Protein AF-A0A6L8T620-F1 (afdb_monomer_lite)

Organism: NCBI:txid418240

Radius of gyration: 22.55 Å; chains: 1; bounding box: 62×26×60 Å

Sequence (228 aa):
MQEAVKKAAAAYINTDAGYKVYQHNCQCFNWGDFFLYVPNSFLKLFGFEKEFSDITQADVNFDEQLASEQDLKFSDEKWAILKKELFMNGTESLTDFIGDKVPDDNDTVDNLLDQIAEQMPDEELYKFYEKYCLEQQLASKWKTQQLIRRINDVAALIPSSEELELDHFDDIEINGEDVSGWFALSCNGSCTHTINEFLKPIITDDEIEKYDIDVRKIFDDLHVVYCG

pLDDT: mean 90.15, std 9.48, range [54.47, 97.88]

Structure (mmCIF, N/CA/C/O backbone):
data_AF-A0A6L8T620-F1
#
_entry.id   AF-A0A6L8T620-F1
#
loop_
_atom_site.group_PDB
_atom_site.id
_atom_site.type_symbol
_atom_site.label_atom_id
_atom_site.label_alt_id
_atom_site.label_comp_id
_atom_site.label_asym_id
_atom_site.label_entity_id
_atom_site.label_seq_id
_atom_site.pdbx_PDB_ins_code
_atom_site.Cartn_x
_atom_site.Cartn_y
_atom_site.Cartn_z
_atom_site.occupancy
_atom_site.B_iso_or_equiv
_atom_site.auth_seq_id
_atom_site.auth_comp_id
_atom_site.auth_asym_id
_atom_site.auth_atom_id
_atom_site.pdbx_PDB_model_num
ATOM 1 N N . MET A 1 1 ? -26.423 -4.382 -13.583 1.00 70.06 1 MET A N 1
ATOM 2 C CA . MET A 1 1 ? -25.365 -3.348 -13.612 1.00 70.06 1 MET A CA 1
ATOM 3 C C . MET A 1 1 ? -25.254 -2.622 -12.275 1.00 70.06 1 MET A C 1
ATOM 5 O O . MET A 1 1 ? -24.217 -2.750 -11.647 1.00 70.06 1 MET A O 1
ATOM 9 N N . GLN A 1 2 ? -26.313 -1.968 -11.776 1.00 80.06 2 GLN A N 1
ATOM 10 C CA . GLN A 1 2 ? -26.284 -1.233 -10.495 1.00 80.06 2 GLN A CA 1
ATOM 11 C C . GLN A 1 2 ? -25.823 -2.074 -9.288 1.00 80.06 2 GLN A C 1
ATOM 13 O O . GLN A 1 2 ? -25.023 -1.610 -8.486 1.00 80.06 2 GLN A O 1
ATOM 18 N N . GLU A 1 3 ? -26.250 -3.335 -9.181 1.00 86.12 3 GLU A N 1
ATOM 19 C CA . GLU A 1 3 ? -25.798 -4.223 -8.098 1.00 86.12 3 GLU A CA 1
ATOM 20 C C . GLU A 1 3 ? -24.296 -4.557 -8.184 1.00 86.12 3 GLU A C 1
ATOM 22 O O . GLU A 1 3 ? -23.615 -4.617 -7.164 1.00 86.12 3 GLU A O 1
ATOM 27 N N . ALA A 1 4 ? -23.758 -4.729 -9.397 1.00 90.25 4 ALA A N 1
ATOM 28 C CA . ALA A 1 4 ? -22.328 -4.962 -9.605 1.00 90.25 4 ALA A CA 1
ATOM 29 C C . ALA A 1 4 ? -21.504 -3.716 -9.249 1.00 90.25 4 ALA A C 1
ATOM 31 O O . ALA A 1 4 ? -20.447 -3.843 -8.641 1.00 90.25 4 ALA A O 1
ATOM 32 N N . VAL A 1 5 ? -22.022 -2.521 -9.554 1.00 91.75 5 VAL A N 1
ATOM 33 C CA . VAL A 1 5 ? -21.416 -1.246 -9.145 1.00 91.75 5 VAL A CA 1
ATOM 34 C C . VAL A 1 5 ? -21.387 -1.112 -7.626 1.00 91.75 5 VAL A C 1
ATOM 36 O O . VAL A 1 5 ? -20.332 -0.811 -7.084 1.00 91.75 5 VAL A O 1
ATOM 39 N N . LYS A 1 6 ? -22.493 -1.398 -6.926 1.00 93.31 6 LYS A N 1
ATOM 40 C CA . LYS A 1 6 ? -22.522 -1.360 -5.453 1.00 93.31 6 LYS A CA 1
ATOM 41 C C . LYS A 1 6 ? -21.539 -2.351 -4.832 1.00 93.31 6 LYS A C 1
ATOM 43 O O . LYS A 1 6 ? -20.792 -1.980 -3.938 1.00 93.31 6 LYS A O 1
ATOM 48 N N . LYS A 1 7 ? -21.457 -3.579 -5.357 1.00 95.50 7 LYS A N 1
ATOM 49 C CA . LYS A 1 7 ? -20.455 -4.568 -4.916 1.00 95.50 7 LYS A CA 1
ATOM 50 C C . LYS A 1 7 ? -19.023 -4.088 -5.157 1.00 95.50 7 LYS A C 1
ATOM 52 O O . LYS A 1 7 ? -18.179 -4.243 -4.281 1.00 95.50 7 LYS A O 1
ATOM 57 N N . ALA A 1 8 ? -18.756 -3.489 -6.316 1.00 96.31 8 ALA A N 1
ATOM 58 C CA . ALA A 1 8 ? -17.449 -2.923 -6.625 1.00 96.31 8 ALA A CA 1
ATOM 59 C C . ALA A 1 8 ? -17.115 -1.725 -5.722 1.00 96.31 8 ALA A C 1
ATOM 61 O O . ALA A 1 8 ? -15.990 -1.630 -5.252 1.00 96.31 8 ALA A O 1
ATOM 62 N N . ALA A 1 9 ? -18.077 -0.843 -5.438 1.00 96.62 9 ALA A N 1
ATOM 63 C CA . ALA A 1 9 ? -17.904 0.288 -4.530 1.00 96.62 9 ALA A CA 1
ATOM 64 C C . ALA A 1 9 ? -17.609 -0.183 -3.097 1.00 96.62 9 ALA A C 1
ATOM 66 O O . ALA A 1 9 ? -16.604 0.227 -2.523 1.00 96.62 9 ALA A O 1
ATOM 67 N N . ALA A 1 10 ? -18.419 -1.109 -2.573 1.00 97.19 10 ALA A N 1
ATOM 68 C CA . ALA A 1 10 ? -18.215 -1.743 -1.272 1.00 97.19 10 ALA A CA 1
ATOM 69 C C . ALA A 1 10 ? -16.824 -2.388 -1.164 1.00 97.19 10 ALA A C 1
ATOM 71 O O . ALA A 1 10 ? -16.100 -2.172 -0.201 1.00 97.19 10 ALA A O 1
ATOM 72 N N . ALA A 1 11 ? -16.383 -3.123 -2.185 1.00 97.38 11 ALA A N 1
ATOM 73 C CA . ALA A 1 11 ? -15.038 -3.691 -2.189 1.00 97.38 11 ALA A CA 1
ATOM 74 C C . ALA A 1 11 ? -13.937 -2.624 -2.320 1.00 97.38 11 ALA A C 1
ATOM 76 O O . ALA A 1 11 ? -12.870 -2.756 -1.725 1.00 97.38 11 ALA A O 1
ATOM 77 N N . TYR A 1 12 ? -14.172 -1.567 -3.098 1.00 97.69 12 TYR A N 1
ATOM 78 C CA . TYR A 1 12 ? -13.173 -0.534 -3.350 1.00 97.69 12 TYR A CA 1
ATOM 79 C C . TYR A 1 12 ? -12.836 0.257 -2.089 1.00 97.69 12 TYR A C 1
ATOM 81 O O . TYR A 1 12 ? -11.651 0.483 -1.838 1.00 97.69 12 TYR A O 1
ATOM 89 N N . ILE A 1 13 ? -13.833 0.617 -1.269 1.00 97.56 13 ILE A N 1
ATOM 90 C CA . ILE A 1 13 ? -13.598 1.355 -0.016 1.00 97.56 13 ILE A CA 1
ATOM 91 C C . ILE A 1 13 ? -12.756 0.570 1.002 1.00 97.56 13 ILE A C 1
ATOM 93 O O . ILE A 1 13 ? -12.217 1.168 1.922 1.00 97.56 13 ILE A O 1
ATOM 97 N N . ASN A 1 14 ? -12.585 -0.742 0.811 1.00 97.31 14 ASN A N 1
ATOM 98 C CA . ASN A 1 14 ? -11.713 -1.580 1.634 1.00 97.31 14 ASN A CA 1
ATOM 99 C C . ASN A 1 14 ? -10.243 -1.589 1.168 1.00 97.31 14 ASN A C 1
ATOM 101 O O . ASN A 1 14 ? -9.363 -2.069 1.884 1.00 97.31 14 ASN A O 1
ATOM 105 N N . THR A 1 15 ? -9.952 -1.045 -0.018 1.00 96.31 15 THR A N 1
ATOM 106 C CA . THR A 1 15 ? -8.577 -0.815 -0.495 1.00 96.31 15 THR A CA 1
ATOM 107 C C . THR A 1 15 ? -7.993 0.452 0.128 1.00 96.31 15 THR A C 1
ATOM 109 O O . THR A 1 15 ? -8.740 1.359 0.471 1.00 96.31 15 THR A O 1
ATOM 112 N N . ASP A 1 16 ? -6.665 0.590 0.194 1.00 96.62 16 ASP A N 1
ATOM 113 C CA . ASP A 1 16 ? -6.033 1.802 0.757 1.00 96.62 16 ASP A CA 1
ATOM 114 C C . ASP A 1 16 ? -6.447 3.078 0.020 1.00 96.62 16 ASP A C 1
ATOM 116 O O . ASP A 1 16 ? -6.769 4.101 0.621 1.00 96.62 16 ASP A O 1
ATOM 120 N N . ALA A 1 17 ? -6.474 3.008 -1.313 1.00 95.00 17 ALA A N 1
ATOM 121 C CA . ALA A 1 17 ? -6.862 4.135 -2.149 1.00 95.00 17 ALA A CA 1
ATOM 122 C C . ALA A 1 17 ? -8.344 4.483 -1.967 1.00 95.00 17 ALA A C 1
ATOM 124 O O . ALA A 1 17 ? -8.688 5.659 -1.864 1.00 95.00 17 ALA A O 1
ATOM 125 N N . GLY A 1 18 ? -9.217 3.474 -1.917 1.00 96.12 18 GLY A N 1
ATOM 126 C CA . GLY A 1 18 ? -10.646 3.696 -1.737 1.00 96.12 18 GLY A CA 1
ATOM 127 C C . GLY A 1 18 ? -11.005 4.170 -0.338 1.00 96.12 18 GLY A C 1
ATOM 128 O O . GLY A 1 18 ? -11.789 5.106 -0.222 1.00 96.12 18 GLY A O 1
ATOM 129 N N . TYR A 1 19 ? -10.381 3.616 0.700 1.00 97.00 19 TYR A N 1
ATOM 130 C CA . TYR A 1 19 ? -10.566 4.070 2.073 1.00 97.00 19 TYR A CA 1
ATOM 131 C C . TYR A 1 19 ? -10.120 5.529 2.242 1.00 97.00 19 TYR A C 1
ATOM 133 O O . TYR A 1 19 ? -10.856 6.336 2.805 1.00 97.00 19 TYR A O 1
ATOM 141 N N . LYS A 1 20 ? -8.973 5.919 1.661 1.00 95.25 20 LYS A N 1
ATOM 142 C CA . LYS A 1 20 ? -8.520 7.321 1.664 1.00 95.25 20 LYS A CA 1
ATOM 143 C C . LYS A 1 20 ? -9.526 8.268 1.007 1.00 95.25 20 LYS A C 1
ATOM 145 O O . LYS A 1 20 ? -9.759 9.361 1.517 1.00 95.25 20 LYS A O 1
ATOM 150 N N . VAL A 1 21 ? -10.112 7.868 -0.122 1.00 94.88 21 VAL A N 1
ATOM 151 C CA . VAL A 1 21 ? -11.164 8.651 -0.794 1.00 94.88 21 VAL A CA 1
ATOM 152 C C . VAL A 1 21 ? -12.408 8.744 0.087 1.00 94.88 21 VAL A C 1
ATOM 154 O O . VAL A 1 21 ? -12.925 9.837 0.2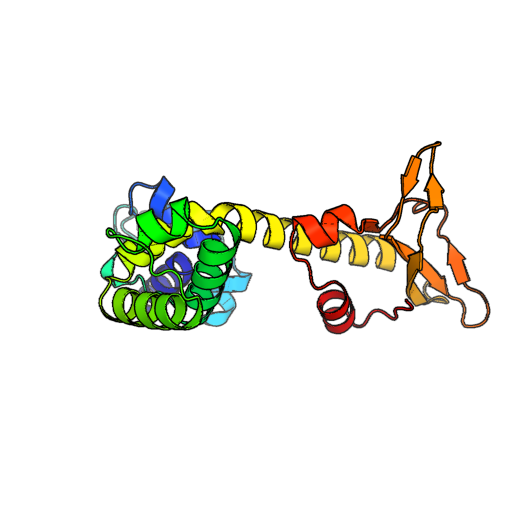94 1.00 94.88 21 VAL A O 1
ATOM 157 N N . TYR A 1 22 ? -12.853 7.617 0.643 1.00 95.62 22 TYR A N 1
ATOM 158 C CA . TYR A 1 22 ? -14.020 7.543 1.517 1.00 95.62 22 TYR A CA 1
ATOM 159 C C . TYR A 1 22 ? -13.884 8.462 2.739 1.00 95.62 22 TYR A C 1
ATOM 161 O O . TYR A 1 22 ? -14.786 9.250 3.015 1.00 95.62 22 TYR A O 1
ATOM 169 N N . GLN A 1 23 ? -12.735 8.435 3.421 1.00 93.25 23 GLN A N 1
ATOM 170 C CA . GLN A 1 23 ? -12.460 9.319 4.558 1.00 93.25 23 GLN A CA 1
ATOM 171 C C . GLN A 1 23 ? -12.401 10.792 4.152 1.00 93.25 23 GLN A C 1
ATOM 173 O O . GLN A 1 23 ? -13.024 11.639 4.794 1.00 93.25 23 GLN A O 1
ATOM 178 N N . HIS A 1 24 ? -11.716 11.110 3.048 1.00 91.75 24 HIS A N 1
ATOM 179 C CA . HIS A 1 24 ? -11.632 12.483 2.548 1.00 91.75 24 HIS A CA 1
ATOM 180 C C . HIS A 1 24 ? -13.009 13.077 2.217 1.00 91.75 24 HIS A C 1
ATOM 182 O O . HIS A 1 24 ? -13.247 14.262 2.444 1.00 91.75 24 HIS A O 1
ATOM 188 N N . ASN A 1 25 ? -13.926 12.238 1.738 1.00 91.19 25 ASN A N 1
ATOM 189 C CA . ASN A 1 25 ? -15.285 12.614 1.370 1.00 91.19 25 ASN A CA 1
ATOM 190 C C . ASN A 1 25 ? -16.282 12.510 2.534 1.00 91.19 25 ASN A C 1
ATOM 192 O O . ASN A 1 25 ? -17.474 12.311 2.305 1.00 91.19 25 ASN A O 1
ATOM 196 N N . CYS A 1 26 ? -15.825 12.647 3.783 1.00 91.12 26 CYS A N 1
ATOM 197 C CA . CYS A 1 26 ? -16.678 12.580 4.973 1.00 91.12 26 CYS A CA 1
ATOM 198 C C . CYS A 1 26 ? -17.494 11.279 5.046 1.00 91.12 26 CYS A C 1
ATOM 200 O O . CYS A 1 26 ? -18.691 11.316 5.336 1.00 91.12 26 CYS A O 1
ATOM 202 N N . GLN A 1 27 ? -16.856 10.141 4.753 1.00 92.44 27 GLN A N 1
ATOM 203 C CA . GLN A 1 27 ? -17.479 8.814 4.796 1.00 92.44 27 GLN A CA 1
ATOM 204 C C . GLN A 1 27 ? -18.677 8.690 3.838 1.00 92.44 27 GLN A C 1
ATOM 206 O O . GLN A 1 27 ? -19.662 8.004 4.108 1.00 92.44 27 GLN A O 1
ATOM 211 N N . CYS A 1 28 ? -18.588 9.373 2.697 1.00 93.50 28 CYS A N 1
ATOM 212 C CA . CYS A 1 28 ? -19.533 9.272 1.595 1.00 93.50 28 CYS A CA 1
ATOM 213 C C . CYS A 1 28 ? -18.813 8.717 0.359 1.00 93.50 28 CYS A C 1
ATOM 215 O O . CYS A 1 28 ? -17.650 9.030 0.099 1.00 93.50 28 CYS A O 1
ATOM 217 N N . PHE A 1 29 ? -19.508 7.878 -0.405 1.00 96.06 29 PHE A N 1
ATOM 218 C CA . PHE A 1 29 ? -19.007 7.316 -1.653 1.00 96.06 29 PHE A CA 1
ATOM 219 C C . PHE A 1 29 ? -20.150 7.178 -2.651 1.00 96.06 29 PHE A C 1
ATOM 221 O O . PHE A 1 29 ? -20.917 6.212 -2.616 1.00 96.06 29 PHE A O 1
ATOM 228 N N . ASN A 1 30 ? -20.288 8.163 -3.532 1.00 93.94 30 ASN A N 1
ATOM 229 C CA . ASN A 1 30 ? -21.394 8.233 -4.482 1.00 93.94 30 ASN A CA 1
ATOM 230 C C . ASN A 1 30 ? -20.965 7.858 -5.912 1.00 93.94 30 ASN A C 1
ATOM 232 O O . ASN A 1 30 ? -19.835 7.437 -6.171 1.00 93.94 30 ASN A O 1
ATOM 236 N N . TRP A 1 31 ? -21.882 8.001 -6.871 1.00 91.75 31 TRP A N 1
ATOM 237 C CA . TRP A 1 31 ? -21.591 7.736 -8.283 1.00 91.75 31 TRP A CA 1
ATOM 238 C C . TRP A 1 31 ? -20.461 8.606 -8.844 1.00 91.75 31 TRP A C 1
ATOM 240 O O . TRP A 1 31 ? -19.647 8.109 -9.619 1.00 91.75 31 TRP A O 1
ATOM 250 N N . GLY A 1 32 ? -20.379 9.878 -8.446 1.00 89.94 32 GLY A N 1
ATOM 251 C CA . GLY A 1 32 ? -19.293 10.773 -8.851 1.00 89.94 32 GLY A CA 1
ATOM 252 C C . GLY A 1 32 ? -17.929 10.247 -8.407 1.00 89.94 32 GLY A C 1
ATOM 253 O O . GLY A 1 32 ? -17.014 10.142 -9.226 1.00 89.94 32 GLY A O 1
ATOM 254 N N . ASP A 1 33 ? -17.825 9.822 -7.149 1.00 92.56 33 ASP A N 1
ATOM 255 C CA . ASP A 1 33 ? -16.603 9.228 -6.597 1.00 92.56 33 ASP A CA 1
ATOM 256 C C . ASP A 1 33 ? -16.241 7.922 -7.303 1.00 92.56 33 ASP A C 1
ATOM 258 O O . ASP A 1 33 ? -15.085 7.695 -7.668 1.00 92.56 33 ASP A O 1
ATOM 262 N N . PHE A 1 34 ? -17.240 7.082 -7.577 1.00 93.25 34 PHE A N 1
ATOM 263 C CA . PHE A 1 34 ? -17.048 5.835 -8.307 1.00 93.25 34 PHE A CA 1
ATOM 264 C C . PHE A 1 34 ? -16.441 6.073 -9.703 1.00 93.25 34 PHE A C 1
ATOM 266 O O . PHE A 1 34 ? -15.449 5.437 -10.083 1.00 93.25 34 PHE A O 1
ATOM 273 N N . PHE A 1 35 ? -16.986 7.027 -10.468 1.00 89.25 35 PHE A N 1
ATOM 274 C CA . PHE A 1 35 ? -16.458 7.369 -11.793 1.00 89.25 35 PHE A CA 1
ATOM 275 C C . PHE A 1 35 ? -15.110 8.065 -11.748 1.00 89.25 35 PHE A C 1
ATOM 277 O O . PHE A 1 35 ? -14.323 7.886 -12.679 1.00 89.25 35 PHE A O 1
ATOM 284 N N . LEU A 1 36 ? -14.815 8.828 -10.704 1.00 90.44 36 LEU A N 1
ATOM 285 C CA . LEU A 1 36 ? -13.549 9.535 -10.618 1.00 90.44 36 LEU A CA 1
ATOM 286 C C . LEU A 1 36 ? -12.412 8.612 -10.168 1.00 90.44 36 LEU A C 1
ATOM 288 O O . LEU A 1 36 ? -11.347 8.607 -10.784 1.00 90.44 36 LEU A O 1
ATOM 292 N N . TYR A 1 37 ? -12.646 7.795 -9.140 1.00 93.31 37 TYR A N 1
ATOM 293 C CA . TYR A 1 37 ? -11.568 7.126 -8.412 1.00 93.31 37 TYR A CA 1
ATOM 294 C C . TYR A 1 37 ? -11.418 5.636 -8.708 1.00 93.31 37 TYR A C 1
ATOM 296 O O . TYR A 1 37 ? -10.297 5.141 -8.661 1.00 93.31 37 TYR A O 1
ATOM 304 N N . VAL A 1 38 ? -12.487 4.905 -9.046 1.00 94.31 38 VAL A N 1
ATOM 305 C CA . VAL A 1 38 ? -12.393 3.441 -9.216 1.00 94.31 38 VAL A CA 1
ATOM 306 C C . VAL A 1 38 ? -11.829 3.101 -10.598 1.00 94.31 38 VAL A C 1
ATOM 308 O O . VAL A 1 38 ? -12.495 3.371 -11.599 1.00 94.31 38 VAL A O 1
ATOM 311 N N . PRO A 1 39 ? -10.625 2.518 -10.726 1.00 93.69 39 PRO A N 1
ATOM 312 C CA . PRO A 1 39 ? -10.018 2.278 -12.032 1.00 93.69 39 PRO A CA 1
ATOM 313 C C . PRO A 1 39 ? -10.625 1.054 -12.737 1.00 93.69 39 PRO A C 1
ATOM 315 O O . PRO A 1 39 ? -11.018 0.084 -12.092 1.00 93.69 39 PRO A O 1
ATOM 318 N N . ASN A 1 40 ? -10.613 1.037 -14.077 1.00 93.25 40 ASN A N 1
ATOM 319 C CA . ASN A 1 40 ? -11.093 -0.119 -14.856 1.00 93.25 40 ASN A CA 1
ATOM 320 C C . ASN A 1 40 ? -10.335 -1.415 -14.545 1.00 93.25 40 ASN A C 1
ATOM 322 O O . ASN A 1 40 ? -10.927 -2.489 -14.568 1.00 93.25 40 ASN A O 1
ATOM 326 N N . SER A 1 41 ? -9.049 -1.329 -14.194 1.00 92.75 41 SER A N 1
ATOM 327 C CA . SER A 1 41 ? -8.274 -2.490 -13.739 1.00 92.75 41 SER A CA 1
ATOM 328 C C . SER A 1 41 ? -8.887 -3.172 -12.513 1.00 92.75 41 SER A C 1
ATOM 330 O O . SER A 1 41 ? -8.825 -4.393 -12.416 1.00 92.75 41 SER A O 1
ATOM 332 N N . PHE A 1 42 ? -9.520 -2.410 -11.617 1.00 94.94 42 PHE A N 1
ATOM 333 C CA . PHE A 1 42 ? -10.248 -2.941 -10.467 1.00 94.94 42 PHE A CA 1
ATOM 334 C C . PHE A 1 42 ? -11.627 -3.482 -10.871 1.00 94.94 42 PHE A C 1
ATOM 336 O O . PHE A 1 42 ? -12.017 -4.566 -10.447 1.00 94.94 42 PHE A O 1
ATOM 343 N N . LEU A 1 43 ? -12.350 -2.770 -11.743 1.00 94.06 43 LEU A N 1
ATOM 344 C CA . LEU A 1 43 ? -13.695 -3.165 -12.190 1.00 94.06 43 LEU A CA 1
ATOM 345 C C . LEU A 1 43 ? -13.718 -4.485 -12.970 1.00 94.06 43 LEU A C 1
ATOM 347 O O . LEU A 1 43 ? -14.691 -5.235 -12.872 1.00 94.06 43 LEU A O 1
ATOM 351 N N . LYS A 1 44 ? -12.619 -4.833 -13.652 1.00 93.56 44 LYS A N 1
ATOM 352 C CA . LYS A 1 44 ? -12.445 -6.139 -14.307 1.00 93.56 44 LYS A CA 1
ATOM 353 C C . LYS A 1 44 ? -12.689 -7.322 -13.366 1.00 93.56 44 LYS A C 1
ATOM 355 O O . LYS A 1 44 ? -13.232 -8.330 -13.810 1.00 93.56 44 LYS A O 1
ATOM 360 N N . LEU A 1 45 ? -12.370 -7.190 -12.073 1.00 93.50 45 LEU A N 1
ATOM 361 C CA . LEU A 1 45 ? -12.639 -8.220 -11.055 1.00 93.50 45 LEU A CA 1
ATOM 362 C C . LEU A 1 45 ? -14.140 -8.488 -10.868 1.00 93.50 45 LEU A C 1
ATOM 364 O O . LEU A 1 45 ? -14.538 -9.575 -10.458 1.00 93.50 45 LEU A O 1
ATOM 368 N N . PHE A 1 46 ? -14.974 -7.507 -11.204 1.00 93.12 46 PHE A N 1
ATOM 369 C CA . PHE A 1 46 ? -16.431 -7.567 -11.127 1.00 93.12 46 PHE A CA 1
ATOM 370 C C . PHE A 1 46 ? -17.077 -7.834 -12.495 1.00 93.12 46 PHE A C 1
ATOM 372 O O . PHE A 1 46 ? -18.304 -7.828 -12.607 1.00 93.12 46 PHE A O 1
ATOM 379 N N . GLY A 1 47 ? -16.269 -8.091 -13.530 1.00 91.44 47 GLY A N 1
ATOM 380 C CA . GLY A 1 47 ? -16.730 -8.475 -14.863 1.00 91.44 47 GLY A CA 1
ATOM 381 C C . GLY A 1 47 ? -17.257 -7.324 -15.719 1.00 91.44 47 GLY A C 1
ATOM 382 O O . GLY A 1 47 ? -18.020 -7.578 -16.650 1.00 91.44 47 GLY A O 1
ATOM 383 N N . PHE A 1 48 ? -16.890 -6.074 -15.417 1.00 90.75 48 PHE A N 1
ATOM 384 C CA . PHE A 1 48 ? -17.275 -4.919 -16.230 1.00 90.75 48 PHE A CA 1
ATOM 385 C C . PHE A 1 48 ? -16.188 -3.842 -16.272 1.00 90.75 48 PHE A C 1
ATOM 387 O O . PHE A 1 48 ? -15.236 -3.852 -15.498 1.00 90.75 48 PHE A O 1
ATOM 394 N N . GLU A 1 49 ? -16.355 -2.894 -17.185 1.00 90.94 49 GLU A N 1
ATOM 395 C CA . GLU A 1 49 ? -15.546 -1.685 -17.300 1.00 90.94 49 GLU A CA 1
ATOM 396 C C . GLU A 1 49 ? -16.490 -0.485 -17.418 1.00 90.94 49 GLU A C 1
ATOM 398 O O . GLU A 1 49 ? -17.641 -0.633 -17.832 1.00 90.94 49 GLU A O 1
ATOM 403 N N . LYS A 1 50 ? -16.024 0.698 -17.019 1.00 85.62 50 LYS A N 1
ATOM 404 C CA . LYS A 1 50 ? -16.735 1.958 -17.242 1.00 85.62 50 LYS A CA 1
ATOM 405 C C . LYS A 1 50 ? -16.200 2.632 -18.507 1.00 85.62 50 LYS A C 1
ATOM 407 O O . LYS A 1 50 ? -14.982 2.743 -18.681 1.00 85.62 50 LYS A O 1
ATOM 412 N N . GLU A 1 51 ? -17.108 3.133 -19.338 1.00 79.31 51 GLU A N 1
ATOM 413 C CA . GLU A 1 51 ? -16.809 4.092 -20.402 1.00 79.31 51 GLU A CA 1
ATOM 414 C C . GLU A 1 51 ? -17.260 5.490 -19.961 1.00 79.31 51 GLU A C 1
ATOM 416 O O . GLU A 1 51 ? -18.307 5.658 -19.336 1.00 79.31 51 GLU A O 1
ATOM 421 N N . PHE A 1 52 ? -16.460 6.516 -20.263 1.00 61.38 52 PHE A N 1
ATOM 422 C CA . PHE A 1 52 ? -16.740 7.896 -19.839 1.00 61.38 52 PHE A CA 1
ATOM 423 C C . PHE A 1 52 ? -18.013 8.492 -20.474 1.00 61.38 52 PHE A C 1
ATOM 425 O O . PHE A 1 52 ? -18.484 9.530 -20.016 1.00 61.38 52 PHE A O 1
ATOM 432 N N . SER A 1 53 ? -18.563 7.868 -21.520 1.00 61.16 53 SER A N 1
ATOM 433 C CA . SER A 1 53 ? -19.719 8.350 -22.286 1.00 61.16 53 SER A CA 1
ATOM 434 C C . SER A 1 53 ? -21.078 7.817 -21.830 1.00 61.16 53 SER A C 1
ATOM 436 O O . SER A 1 53 ? -22.095 8.341 -22.281 1.00 61.16 53 SER A O 1
ATOM 438 N N . ASP A 1 54 ? -21.122 6.800 -20.967 1.00 60.12 54 ASP A N 1
ATOM 439 C CA . ASP A 1 54 ? -22.291 5.907 -20.926 1.00 60.12 54 ASP A CA 1
ATOM 440 C C . ASP A 1 54 ? -23.309 6.208 -19.822 1.00 60.12 54 ASP A C 1
ATOM 442 O O . ASP A 1 54 ? -24.379 5.602 -19.805 1.00 60.12 54 ASP A O 1
ATOM 446 N N . ILE A 1 55 ? -23.007 7.117 -18.886 1.00 64.00 55 ILE A N 1
ATOM 447 C CA . ILE A 1 55 ? -23.866 7.353 -17.715 1.00 64.00 55 ILE A CA 1
ATOM 448 C C . ILE A 1 55 ? -24.185 8.838 -17.577 1.00 64.00 55 ILE A C 1
ATOM 450 O O . ILE A 1 55 ? -23.323 9.668 -17.289 1.00 64.00 55 ILE A O 1
ATOM 454 N N . THR A 1 56 ? -25.457 9.172 -17.794 1.00 61.97 56 THR A 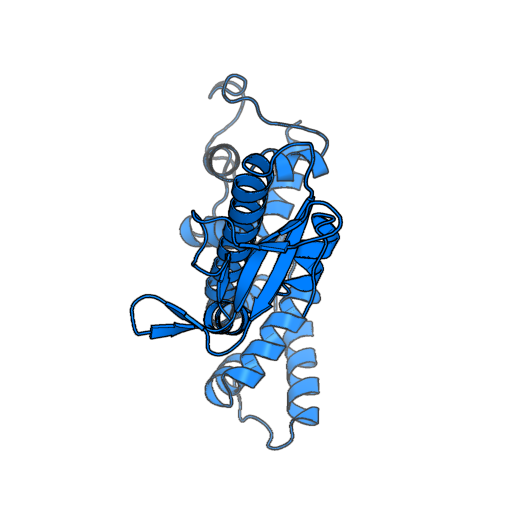N 1
ATOM 455 C CA . THR A 1 56 ? -25.987 10.530 -17.671 1.00 61.97 56 THR A CA 1
ATOM 456 C C . THR A 1 56 ? -26.738 10.708 -16.347 1.00 61.97 56 THR A C 1
ATOM 458 O O . THR A 1 56 ? -27.136 9.741 -15.700 1.00 61.97 56 THR A O 1
ATOM 461 N N . GLN A 1 57 ? -27.003 11.958 -15.943 1.00 60.22 57 GLN A N 1
ATOM 462 C CA . GLN A 1 57 ? -27.870 12.259 -14.786 1.00 60.22 57 GLN A CA 1
ATOM 463 C C . GLN A 1 57 ? -29.297 11.696 -14.920 1.00 60.22 57 GLN A C 1
ATOM 465 O O . GLN A 1 57 ? -30.022 11.647 -13.931 1.00 60.22 57 GLN A O 1
ATOM 470 N N . ALA A 1 58 ? -29.718 11.285 -16.121 1.00 61.50 58 ALA A N 1
ATOM 471 C CA . ALA A 1 58 ? -31.007 10.635 -16.325 1.00 61.50 58 ALA A CA 1
ATOM 472 C C . ALA A 1 58 ? -31.005 9.156 -15.892 1.00 61.50 58 ALA A C 1
ATOM 474 O O . ALA A 1 58 ? -32.076 8.599 -15.656 1.00 61.50 58 ALA A O 1
ATOM 475 N N . ASP A 1 59 ? -29.826 8.535 -15.775 1.00 74.44 59 ASP A N 1
ATOM 476 C CA . ASP A 1 59 ? -29.673 7.092 -15.562 1.00 74.44 59 ASP A CA 1
ATOM 477 C C . ASP A 1 59 ? -29.466 6.726 -14.086 1.00 74.44 59 ASP A C 1
ATOM 479 O O . ASP A 1 59 ? -29.812 5.619 -13.666 1.00 74.44 59 ASP A O 1
ATOM 483 N N . VAL A 1 60 ? -28.907 7.644 -13.289 1.00 81.12 60 VAL A N 1
ATOM 484 C CA . VAL A 1 60 ? -28.558 7.413 -11.880 1.00 81.12 60 VAL A CA 1
ATOM 485 C C . VAL A 1 60 ? -28.765 8.661 -11.022 1.00 81.12 60 VAL A C 1
ATOM 487 O O . VAL A 1 60 ? -28.611 9.792 -11.484 1.00 81.12 60 VAL A O 1
ATOM 490 N N . ASN A 1 61 ? -29.071 8.455 -9.739 1.00 86.38 61 ASN A N 1
ATOM 491 C CA . ASN A 1 61 ? -29.051 9.529 -8.751 1.00 86.38 61 ASN A CA 1
ATOM 492 C C . ASN A 1 61 ? -27.617 9.726 -8.242 1.00 86.38 61 ASN A C 1
ATOM 494 O O . ASN A 1 61 ? -27.133 8.910 -7.466 1.00 86.38 61 ASN A O 1
ATOM 498 N N . PHE A 1 62 ? -26.954 10.814 -8.636 1.00 86.38 62 PHE A N 1
ATOM 499 C CA . PHE A 1 62 ? -25.573 11.094 -8.225 1.00 86.38 62 PHE A CA 1
ATOM 500 C C . PHE A 1 62 ? -25.397 11.324 -6.717 1.00 86.38 62 PHE A C 1
ATOM 502 O O . PHE A 1 62 ? -24.283 11.168 -6.228 1.00 86.38 62 PHE A O 1
ATOM 509 N N . ASP A 1 63 ? -26.475 11.613 -5.983 1.00 88.75 63 ASP A N 1
ATOM 510 C CA . ASP A 1 63 ? -26.447 11.741 -4.521 1.00 88.75 63 ASP A CA 1
ATOM 511 C C . ASP A 1 63 ? -26.598 10.385 -3.800 1.00 88.75 63 ASP A C 1
ATOM 513 O O . ASP A 1 63 ? -26.422 10.296 -2.581 1.00 88.75 63 ASP A O 1
ATOM 517 N N . GLU A 1 64 ? -26.930 9.310 -4.531 1.00 92.44 64 GLU A N 1
ATOM 518 C CA . GLU A 1 64 ? -27.015 7.955 -3.980 1.00 92.44 64 GLU A CA 1
ATOM 519 C C . GLU A 1 64 ? -25.642 7.493 -3.477 1.00 92.44 64 GLU A C 1
ATOM 521 O O . GLU A 1 64 ? -24.673 7.440 -4.237 1.00 92.44 64 GLU A O 1
ATOM 526 N N . GLN A 1 65 ? -25.586 7.094 -2.205 1.00 94.94 65 GLN A N 1
ATOM 527 C CA . GLN A 1 65 ? -24.417 6.436 -1.631 1.00 94.94 65 GLN A CA 1
ATOM 528 C C . GLN A 1 65 ? -24.349 4.986 -2.115 1.00 94.94 65 GLN A C 1
ATOM 530 O O . GLN A 1 65 ? -25.310 4.220 -1.997 1.00 94.94 65 GLN A O 1
ATOM 535 N N . LEU A 1 66 ? -23.208 4.625 -2.691 1.00 95.12 66 LEU A N 1
ATOM 536 C CA . LEU A 1 66 ? -22.936 3.309 -3.262 1.00 95.12 66 LEU A CA 1
ATOM 537 C C . LEU A 1 66 ? -22.278 2.352 -2.274 1.00 95.12 66 LEU A C 1
ATOM 539 O O . LEU A 1 66 ? -22.373 1.142 -2.470 1.00 95.12 66 LEU A O 1
ATOM 543 N N . ALA A 1 67 ? -21.625 2.895 -1.251 1.00 95.56 67 ALA A N 1
ATOM 544 C CA . ALA A 1 67 ? -21.020 2.164 -0.152 1.00 95.56 67 ALA A CA 1
ATOM 545 C C . ALA A 1 67 ? -21.193 2.960 1.147 1.00 95.56 67 ALA A C 1
ATOM 547 O O . ALA A 1 67 ? -21.426 4.172 1.124 1.00 95.56 67 ALA A O 1
ATOM 548 N N . SER A 1 68 ? -21.097 2.262 2.268 1.00 93.88 68 SER A N 1
ATOM 549 C CA . SER A 1 68 ? -21.253 2.807 3.610 1.00 93.88 68 SER A CA 1
ATOM 550 C C . SER A 1 68 ? -20.286 2.138 4.581 1.00 93.88 68 SER A C 1
ATOM 552 O O . SER A 1 68 ? -19.599 1.179 4.245 1.00 93.88 68 SER A O 1
ATOM 554 N N . GLU A 1 69 ? -20.287 2.601 5.823 1.00 93.88 69 GLU A N 1
ATOM 555 C CA . GLU A 1 69 ? -19.482 2.036 6.905 1.00 93.88 69 GLU A CA 1
ATOM 556 C C . GLU A 1 69 ? -19.744 0.534 7.127 1.00 93.88 69 GLU A C 1
ATOM 558 O O . GLU A 1 69 ? -18.823 -0.220 7.415 1.00 93.88 69 GLU A O 1
ATOM 563 N N . GLN A 1 70 ? -20.974 0.061 6.889 1.00 94.19 70 GLN A N 1
ATOM 564 C CA . GLN A 1 70 ? -21.333 -1.361 7.025 1.00 94.19 70 GLN A CA 1
ATOM 565 C C . GLN A 1 70 ? -20.597 -2.263 6.023 1.00 94.19 70 GLN A C 1
ATOM 567 O O . GLN A 1 70 ? -20.465 -3.474 6.244 1.00 94.19 70 GLN A O 1
ATOM 572 N N . ASP A 1 71 ? -20.135 -1.670 4.922 1.00 96.38 71 ASP A N 1
ATOM 573 C CA . ASP A 1 71 ? -19.388 -2.343 3.868 1.00 96.38 71 ASP A CA 1
ATOM 574 C C . ASP A 1 71 ? -17.884 -2.413 4.176 1.00 96.38 71 ASP A C 1
ATOM 576 O O . ASP A 1 71 ? -17.168 -3.150 3.494 1.00 96.38 71 ASP A O 1
ATOM 580 N N . LEU A 1 72 ? -17.394 -1.699 5.201 1.00 96.56 72 LEU A N 1
ATOM 581 C CA . LEU A 1 72 ? -16.026 -1.863 5.690 1.00 96.56 72 LEU A CA 1
ATOM 582 C C . LEU A 1 72 ? -15.854 -3.261 6.286 1.00 96.56 72 LEU A C 1
ATOM 584 O O . LEU A 1 72 ? -16.721 -3.767 6.999 1.00 96.56 72 LEU A O 1
ATOM 588 N N . LYS A 1 73 ? -14.742 -3.899 5.938 1.00 96.44 73 LYS A N 1
ATOM 589 C CA . LYS A 1 73 ? -14.329 -5.245 6.324 1.00 96.44 73 LYS A CA 1
ATOM 590 C C . LYS A 1 73 ? -12.824 -5.208 6.534 1.00 96.44 73 LYS A C 1
ATOM 592 O O . LYS A 1 73 ? -12.062 -5.219 5.565 1.00 96.44 73 LYS A O 1
ATOM 597 N N . PHE A 1 74 ? -12.395 -5.131 7.787 1.00 97.06 74 PHE A N 1
ATOM 598 C CA . PHE A 1 74 ? -10.980 -5.105 8.106 1.00 97.06 74 PHE A CA 1
ATOM 599 C C . PHE A 1 74 ? -10.407 -6.513 7.923 1.00 97.06 74 PHE A C 1
ATOM 601 O O . PHE A 1 74 ? -10.899 -7.480 8.499 1.00 97.06 74 PHE A O 1
ATOM 608 N N . SER A 1 75 ? -9.421 -6.657 7.040 1.00 96.56 75 SER A N 1
ATOM 609 C CA . SER A 1 75 ? -8.875 -7.969 6.690 1.00 96.56 75 SER A CA 1
ATOM 610 C C . SER A 1 75 ? -7.737 -8.384 7.618 1.00 96.56 75 SER A C 1
ATOM 612 O O . SER A 1 75 ? -7.002 -7.539 8.128 1.00 96.56 75 SER A O 1
ATOM 614 N N . ASP A 1 76 ? -7.510 -9.695 7.732 1.00 96.56 76 ASP A N 1
ATOM 615 C CA . ASP A 1 76 ? -6.357 -10.255 8.453 1.00 96.56 76 ASP A CA 1
ATOM 616 C C . ASP A 1 76 ? -5.018 -9.715 7.918 1.00 96.56 76 ASP A C 1
ATOM 618 O O . ASP A 1 76 ? -4.076 -9.501 8.674 1.00 96.56 76 ASP A O 1
ATOM 622 N N . GLU A 1 77 ? -4.934 -9.440 6.611 1.00 95.38 77 GLU A N 1
ATOM 623 C CA . GLU A 1 77 ? -3.759 -8.817 5.988 1.00 95.38 77 GLU A CA 1
ATOM 624 C C . GLU A 1 77 ? -3.527 -7.394 6.517 1.00 95.38 77 GLU A C 1
ATOM 626 O O . GLU A 1 77 ? -2.406 -7.038 6.882 1.00 95.38 77 GLU A O 1
ATOM 631 N N . LYS A 1 78 ? -4.588 -6.582 6.619 1.00 96.62 78 LYS A N 1
ATOM 632 C CA . LYS A 1 78 ? -4.500 -5.237 7.205 1.00 96.62 78 LYS A CA 1
ATOM 633 C C . LYS A 1 78 ? -4.183 -5.284 8.687 1.00 96.62 78 LYS A C 1
ATOM 635 O O . LYS A 1 78 ? -3.425 -4.441 9.162 1.00 96.62 78 LYS A O 1
ATOM 640 N N . TRP A 1 79 ? -4.718 -6.276 9.391 1.00 97.88 79 TRP A N 1
ATOM 641 C CA . TRP A 1 79 ? -4.389 -6.513 10.786 1.00 97.88 79 TRP A CA 1
ATOM 642 C C . TRP A 1 79 ? -2.916 -6.852 10.977 1.00 97.88 79 TRP A C 1
ATOM 644 O O . TRP A 1 79 ? -2.261 -6.210 11.791 1.00 97.88 79 TRP A O 1
ATOM 654 N N . ALA A 1 80 ? -2.359 -7.766 10.183 1.00 96.88 80 ALA A N 1
ATOM 655 C CA . ALA A 1 80 ? -0.941 -8.107 10.255 1.00 96.88 80 ALA A CA 1
ATOM 656 C C . ALA A 1 80 ? -0.036 -6.880 10.035 1.00 96.88 80 ALA A C 1
ATOM 658 O O . ALA A 1 80 ? 0.945 -6.696 10.760 1.00 96.88 80 ALA A O 1
ATOM 659 N N . ILE A 1 81 ? -0.392 -6.011 9.081 1.00 95.81 81 ILE A N 1
ATOM 660 C CA . ILE A 1 81 ? 0.317 -4.747 8.830 1.00 95.81 81 ILE A CA 1
ATOM 661 C C . ILE A 1 81 ? 0.191 -3.805 10.032 1.00 95.81 81 ILE A C 1
ATOM 663 O O . ILE A 1 81 ? 1.205 -3.326 10.534 1.00 95.81 81 ILE A O 1
ATOM 667 N N . LEU A 1 82 ? -1.028 -3.561 10.523 1.00 97.56 82 LEU A N 1
ATOM 668 C CA . LEU A 1 82 ? -1.257 -2.682 11.671 1.00 97.56 82 LEU A CA 1
ATOM 669 C C . LEU A 1 82 ? -0.506 -3.171 12.908 1.00 97.56 82 LEU A C 1
ATOM 671 O O . LEU A 1 82 ? 0.188 -2.392 13.552 1.00 97.56 82 LEU A O 1
ATOM 675 N N . LYS A 1 83 ? -0.585 -4.467 13.207 1.00 97.06 83 LYS A N 1
ATOM 676 C CA . LYS A 1 83 ? 0.101 -5.088 14.340 1.00 97.06 83 LYS A CA 1
ATOM 677 C C . LYS A 1 83 ? 1.615 -4.878 14.258 1.00 97.06 83 LYS A C 1
ATOM 679 O O . LYS A 1 83 ? 2.213 -4.424 15.231 1.00 97.06 83 LYS A O 1
ATOM 684 N N . LYS A 1 84 ? 2.226 -5.130 13.089 1.00 95.06 84 LYS A N 1
ATOM 685 C CA . LYS A 1 84 ? 3.655 -4.857 12.832 1.00 95.06 84 LYS A CA 1
ATOM 686 C C . LYS A 1 84 ? 3.994 -3.389 13.108 1.00 95.06 84 LYS A C 1
ATOM 688 O O . LYS A 1 84 ? 4.939 -3.115 13.845 1.00 95.06 84 LYS A O 1
ATOM 693 N N . GLU A 1 85 ? 3.209 -2.458 12.570 1.00 94.94 85 GLU A N 1
ATOM 694 C CA . GLU A 1 85 ? 3.444 -1.019 12.734 1.00 94.94 85 GLU A CA 1
ATOM 695 C C . GLU A 1 85 ? 3.286 -0.547 14.185 1.00 94.94 85 GLU A C 1
ATOM 697 O O . GLU A 1 85 ? 4.071 0.277 14.650 1.00 94.94 85 GLU A O 1
ATOM 702 N N . LEU A 1 86 ? 2.329 -1.091 14.940 1.00 96.12 86 LEU A N 1
ATOM 703 C CA . LEU A 1 86 ? 2.183 -0.797 16.369 1.00 96.12 86 LEU A CA 1
ATOM 704 C C . LEU A 1 86 ? 3.426 -1.239 17.161 1.00 96.12 86 LEU A C 1
ATOM 706 O O . LEU A 1 86 ? 3.919 -0.511 18.021 1.00 96.12 86 LEU A O 1
ATOM 710 N N . PHE A 1 87 ? 4.001 -2.403 16.848 1.00 94.62 87 PHE A N 1
ATOM 711 C CA . PHE A 1 87 ? 5.260 -2.819 17.470 1.00 94.62 87 PHE A CA 1
ATOM 712 C C . PHE A 1 87 ? 6.437 -1.924 17.066 1.00 94.62 87 PHE A C 1
ATOM 714 O O . PHE A 1 87 ? 7.246 -1.560 17.922 1.00 94.62 87 PHE A O 1
ATOM 721 N N . MET A 1 88 ? 6.528 -1.533 15.792 1.00 92.19 88 MET A N 1
ATOM 722 C CA . MET A 1 88 ? 7.612 -0.679 15.293 1.00 92.19 88 MET A CA 1
ATOM 723 C C . MET A 1 88 ? 7.571 0.740 15.875 1.00 92.19 88 MET A C 1
ATOM 725 O O . MET A 1 88 ? 8.619 1.297 16.199 1.00 92.19 88 MET A O 1
ATOM 729 N N . ASN A 1 89 ? 6.378 1.306 16.069 1.00 91.50 89 ASN A N 1
ATOM 730 C CA . ASN A 1 89 ? 6.189 2.628 16.677 1.00 91.50 89 ASN A CA 1
ATOM 731 C C . ASN A 1 89 ? 6.286 2.608 18.218 1.00 91.50 89 ASN A C 1
ATOM 733 O O . ASN A 1 89 ? 6.320 3.658 18.863 1.00 91.50 89 ASN A O 1
ATOM 737 N N . GLY A 1 90 ? 6.362 1.422 18.827 1.00 91.38 90 GLY A N 1
ATOM 738 C CA . GLY A 1 90 ? 6.646 1.241 20.246 1.00 91.38 90 GLY A CA 1
ATOM 739 C C . GLY A 1 90 ? 5.503 1.637 21.185 1.00 91.38 90 GLY A C 1
ATOM 740 O O . GLY A 1 90 ? 4.328 1.703 20.814 1.00 91.38 90 GLY A O 1
ATOM 741 N N . THR A 1 91 ? 5.857 1.885 22.451 1.00 91.69 91 THR A N 1
ATOM 742 C CA . THR A 1 91 ? 4.915 1.963 23.582 1.00 91.69 91 THR A CA 1
ATOM 743 C C . THR A 1 91 ? 3.805 2.998 23.412 1.00 91.69 91 THR A C 1
ATOM 745 O O . THR A 1 91 ? 2.698 2.753 23.882 1.00 91.69 91 THR A O 1
ATOM 748 N N . GLU A 1 92 ? 4.060 4.135 22.758 1.00 92.69 92 GLU A N 1
ATOM 749 C CA . GLU A 1 92 ? 3.038 5.171 22.549 1.00 92.69 92 GLU A CA 1
ATOM 750 C C . GLU A 1 92 ? 1.887 4.648 21.686 1.00 92.69 92 GLU A C 1
ATOM 752 O O . GLU A 1 92 ? 0.728 4.732 22.087 1.00 92.69 92 GLU A O 1
ATOM 757 N N . SER A 1 93 ? 2.208 4.034 20.546 1.00 94.75 93 SER A N 1
ATOM 758 C CA . SER A 1 93 ? 1.203 3.462 19.648 1.00 94.75 93 SER A CA 1
ATOM 759 C C . SER A 1 93 ? 0.486 2.253 20.254 1.00 94.75 93 SER A C 1
ATOM 761 O O . SER A 1 93 ? -0.732 2.139 20.146 1.00 94.75 93 SER A O 1
ATOM 763 N N . LEU A 1 94 ? 1.212 1.401 20.987 1.00 96.00 94 LEU A N 1
ATOM 764 C CA . LEU A 1 94 ? 0.622 0.273 21.710 1.00 96.00 94 LEU A CA 1
ATOM 765 C C . LEU A 1 94 ? -0.347 0.747 22.798 1.00 96.00 94 LEU A C 1
ATOM 767 O O . LEU A 1 94 ? -1.425 0.181 22.940 1.00 96.00 94 LEU A O 1
ATOM 771 N N . THR A 1 95 ? 0.004 1.797 23.545 1.00 95.38 95 THR A N 1
ATOM 772 C CA . THR A 1 95 ? -0.878 2.369 24.576 1.00 95.38 95 THR A CA 1
ATOM 773 C C . THR A 1 95 ? -2.122 2.990 23.949 1.00 95.38 95 THR A C 1
ATOM 775 O O . THR A 1 95 ? -3.214 2.824 24.482 1.00 95.38 95 THR A O 1
ATOM 778 N N . ASP A 1 96 ? -1.971 3.688 22.820 1.00 96.44 96 ASP A N 1
ATOM 779 C CA . ASP A 1 96 ? -3.089 4.290 22.086 1.00 96.44 96 ASP A CA 1
ATOM 780 C C . ASP A 1 96 ? -4.090 3.234 21.598 1.00 96.44 96 ASP A C 1
ATOM 782 O O . ASP A 1 96 ? -5.293 3.404 21.778 1.00 96.44 96 ASP A O 1
ATOM 786 N N . PHE A 1 97 ? -3.597 2.117 21.053 1.00 96.38 97 PHE A N 1
ATOM 787 C CA . PHE A 1 97 ? -4.445 1.016 20.593 1.00 96.38 97 PHE A CA 1
ATOM 788 C C . PHE A 1 97 ? -5.077 0.227 21.750 1.00 96.38 97 PHE A C 1
ATOM 790 O O . PHE A 1 97 ? -6.261 -0.100 21.706 1.00 96.38 97 PHE A O 1
ATOM 797 N N . ILE A 1 98 ? -4.301 -0.084 22.795 1.00 95.31 98 ILE A N 1
ATOM 798 C CA . ILE A 1 98 ? -4.771 -0.884 23.939 1.00 95.31 98 ILE A CA 1
ATOM 799 C C . ILE A 1 98 ? -5.716 -0.072 24.839 1.00 95.31 98 ILE A C 1
ATOM 801 O O . ILE A 1 98 ? -6.636 -0.629 25.437 1.00 95.31 98 ILE A O 1
ATOM 805 N N . GLY A 1 99 ? -5.488 1.237 24.965 1.00 92.62 99 GLY A N 1
ATOM 806 C CA . GLY A 1 99 ? -6.231 2.129 25.860 1.00 92.62 99 GLY A CA 1
ATOM 807 C C . GLY A 1 99 ? -5.898 1.964 27.351 1.00 92.62 99 GLY A C 1
ATOM 808 O O . GLY A 1 99 ? -6.523 2.612 28.191 1.00 92.62 99 GLY A O 1
ATOM 809 N N . ASP A 1 100 ? -4.921 1.121 27.691 1.00 90.75 100 ASP A N 1
ATOM 810 C CA . ASP A 1 100 ? -4.453 0.844 29.055 1.00 90.75 100 ASP A CA 1
ATOM 811 C C . ASP A 1 100 ? -2.930 0.598 29.058 1.00 90.75 100 ASP A C 1
ATOM 813 O O . ASP A 1 100 ? -2.252 0.696 28.032 1.00 90.75 100 ASP A O 1
ATOM 817 N N . LYS A 1 101 ? -2.364 0.295 30.229 1.00 89.25 101 LYS A N 1
ATOM 818 C CA . LYS A 1 101 ? -0.947 0.010 30.407 1.00 89.25 101 LYS A CA 1
ATOM 819 C C . LYS A 1 101 ? -0.518 -1.185 29.550 1.00 89.25 101 LYS A C 1
ATOM 821 O O . LYS A 1 101 ? -0.990 -2.304 29.739 1.00 89.25 101 LYS A O 1
ATOM 826 N N . VAL A 1 102 ? 0.477 -0.947 28.699 1.00 91.50 102 VAL A N 1
ATOM 827 C CA . VAL A 1 102 ? 1.138 -1.977 27.889 1.00 91.50 102 VAL A CA 1
ATOM 828 C C . VAL A 1 102 ? 1.874 -2.970 28.807 1.00 91.50 102 VAL A C 1
ATOM 830 O O . VAL A 1 102 ? 2.657 -2.536 29.661 1.00 91.50 102 VAL A O 1
ATOM 833 N N . PRO A 1 103 ? 1.622 -4.285 28.675 1.00 91.38 103 PRO A N 1
ATOM 834 C CA . PRO A 1 103 ? 2.413 -5.319 29.338 1.00 91.38 103 PRO A CA 1
ATOM 835 C C . PRO A 1 103 ? 3.903 -5.256 28.967 1.00 91.38 103 PRO A C 1
ATOM 837 O O . PRO A 1 103 ? 4.257 -4.862 27.862 1.00 91.38 103 PRO A O 1
ATOM 840 N N . ASP A 1 104 ? 4.779 -5.697 29.874 1.00 88.88 104 ASP A N 1
ATOM 841 C CA . ASP A 1 104 ? 6.236 -5.686 29.643 1.00 88.88 104 ASP A CA 1
ATOM 842 C C . ASP A 1 104 ? 6.709 -6.823 28.705 1.00 88.88 104 ASP A C 1
ATOM 844 O O . ASP A 1 104 ? 7.853 -6.824 28.256 1.00 88.88 104 ASP A O 1
ATOM 848 N N . ASP A 1 105 ? 5.850 -7.812 28.442 1.00 92.56 105 ASP A N 1
ATOM 849 C CA . ASP A 1 105 ? 6.155 -9.020 27.672 1.00 92.56 105 ASP A CA 1
ATOM 850 C C . ASP A 1 105 ? 5.509 -8.975 26.279 1.00 92.56 105 ASP A C 1
ATOM 852 O O . ASP A 1 105 ? 4.289 -8.849 26.163 1.00 92.56 105 ASP A O 1
ATOM 856 N N . ASN A 1 106 ? 6.324 -9.108 25.228 1.00 90.75 106 ASN A N 1
ATOM 857 C CA . ASN A 1 106 ? 5.872 -8.965 23.841 1.00 90.75 106 ASN A CA 1
ATOM 858 C C . ASN A 1 106 ? 4.846 -10.026 23.433 1.00 90.75 106 ASN A C 1
ATOM 860 O O . ASN A 1 106 ? 3.901 -9.683 22.732 1.00 90.75 106 ASN A O 1
ATOM 864 N N . ASP A 1 107 ? 4.979 -11.274 23.889 1.00 93.62 107 ASP A N 1
ATOM 865 C CA . ASP A 1 107 ? 4.007 -12.330 23.572 1.00 93.62 107 ASP A CA 1
ATOM 866 C C . ASP A 1 107 ? 2.649 -12.021 24.223 1.00 93.62 107 ASP A C 1
ATOM 868 O O . ASP A 1 107 ? 1.584 -12.234 23.641 1.00 93.62 107 ASP A O 1
ATOM 872 N N . THR A 1 108 ? 2.665 -11.467 25.435 1.00 94.00 108 THR A N 1
ATOM 873 C CA . THR A 1 108 ? 1.456 -11.005 26.125 1.00 94.00 108 THR A CA 1
ATOM 874 C C . THR A 1 108 ? 0.815 -9.820 25.402 1.00 94.00 108 THR A C 1
ATOM 876 O O . THR A 1 108 ? -0.408 -9.795 25.254 1.00 94.00 108 THR A O 1
ATOM 879 N N . VAL A 1 109 ? 1.616 -8.858 24.929 1.00 94.44 109 VAL A N 1
ATOM 880 C CA . VAL A 1 109 ? 1.133 -7.738 24.102 1.00 94.44 109 VAL A CA 1
ATOM 881 C C . VAL A 1 109 ? 0.510 -8.268 22.813 1.00 94.44 109 VAL A C 1
ATOM 883 O O . VAL A 1 109 ? -0.606 -7.886 22.483 1.00 94.44 109 VAL A O 1
ATOM 886 N N . ASP A 1 110 ? 1.187 -9.182 22.119 1.00 95.12 110 ASP A N 1
ATOM 887 C CA . ASP A 1 110 ? 0.749 -9.745 20.842 1.00 95.12 110 ASP A CA 1
ATOM 888 C C . ASP A 1 110 ? -0.628 -10.421 20.952 1.00 95.12 110 ASP A C 1
ATOM 890 O O . ASP A 1 110 ? -1.536 -10.119 20.174 1.00 95.12 110 ASP A O 1
ATOM 894 N N . ASN A 1 111 ? -0.820 -11.252 21.981 1.00 95.69 111 ASN A N 1
ATOM 895 C CA . ASN A 1 111 ? -2.105 -11.895 22.260 1.00 95.69 111 ASN A CA 1
ATOM 896 C C . ASN A 1 111 ? -3.198 -10.889 22.663 1.00 95.69 111 ASN A C 1
ATOM 898 O O . ASN A 1 111 ? -4.367 -11.073 22.324 1.00 95.69 111 ASN A O 1
ATOM 902 N N . LEU A 1 112 ? -2.844 -9.842 23.415 1.00 96.12 112 LEU A N 1
ATOM 903 C CA . LEU A 1 112 ? -3.789 -8.804 23.830 1.00 96.12 112 LEU A CA 1
ATOM 904 C C . LEU A 1 112 ? -4.267 -7.973 22.634 1.00 96.12 112 LEU A C 1
ATOM 906 O O . LEU A 1 112 ? -5.456 -7.681 22.532 1.00 96.12 112 LEU A O 1
ATOM 910 N N . LEU A 1 113 ? -3.357 -7.631 21.720 1.00 96.88 113 LEU A N 1
ATOM 911 C CA . LEU A 1 113 ? -3.679 -6.930 20.482 1.00 96.88 113 LEU A CA 1
ATOM 912 C C . LEU A 1 113 ? -4.714 -7.712 19.661 1.00 96.88 113 LEU A C 1
ATOM 914 O O . LEU A 1 113 ? -5.706 -7.121 19.242 1.00 96.88 113 LEU A O 1
ATOM 918 N N . ASP A 1 114 ? -4.537 -9.030 19.504 1.00 97.50 114 ASP A N 1
ATOM 919 C CA . ASP A 1 114 ? -5.503 -9.873 18.782 1.00 97.50 114 ASP A CA 1
ATOM 920 C C . ASP A 1 114 ? -6.875 -9.896 19.470 1.00 97.50 114 ASP A C 1
ATOM 922 O O . ASP A 1 114 ? -7.900 -9.740 18.812 1.00 97.50 114 ASP A O 1
ATOM 926 N N . GLN A 1 115 ? -6.912 -10.027 20.801 1.00 96.62 115 GLN A N 1
ATOM 927 C CA . GLN A 1 115 ? -8.168 -10.040 21.565 1.00 96.62 115 GLN A CA 1
ATOM 928 C C . GLN A 1 115 ? -8.942 -8.722 21.471 1.00 96.62 115 GLN A C 1
ATOM 930 O O . GLN A 1 115 ? -10.177 -8.725 21.492 1.00 96.62 115 GLN A O 1
ATOM 935 N N . ILE A 1 116 ? -8.224 -7.597 21.422 1.00 96.50 116 ILE A N 1
ATOM 936 C CA . ILE A 1 116 ? -8.818 -6.272 21.240 1.00 96.50 116 ILE A CA 1
ATOM 937 C C . ILE A 1 116 ? -9.331 -6.136 19.808 1.00 96.50 116 ILE A C 1
ATOM 939 O O . ILE A 1 116 ? -10.483 -5.750 19.621 1.00 96.50 116 ILE A O 1
ATOM 943 N N . ALA A 1 117 ? -8.517 -6.499 18.813 1.00 96.69 117 ALA A N 1
ATOM 944 C CA . ALA A 1 117 ? -8.894 -6.414 17.407 1.00 96.69 117 ALA A CA 1
ATOM 945 C C . ALA A 1 117 ? -10.119 -7.280 17.073 1.00 96.69 117 ALA A C 1
ATOM 947 O O . ALA A 1 117 ? -11.011 -6.813 16.375 1.00 96.69 117 ALA A O 1
ATOM 948 N N . GLU A 1 118 ? -10.226 -8.489 17.636 1.00 96.38 118 GLU A N 1
ATOM 949 C CA . GLU A 1 118 ? -11.364 -9.399 17.416 1.00 96.38 118 GLU A CA 1
ATOM 950 C C . GLU A 1 118 ? -12.709 -8.819 17.898 1.00 96.38 118 GLU A C 1
ATOM 952 O O . GLU A 1 118 ? -13.772 -9.174 17.388 1.00 96.38 118 GLU A O 1
ATOM 957 N N . GLN A 1 119 ? -12.679 -7.912 18.877 1.00 95.81 119 GLN A N 1
ATOM 958 C CA . GLN A 1 119 ? -13.871 -7.263 19.434 1.00 95.81 119 GLN A CA 1
ATOM 959 C C . GLN A 1 119 ? -14.093 -5.842 18.899 1.00 95.81 119 GLN A C 1
ATOM 961 O O . GLN A 1 119 ? -15.158 -5.262 19.129 1.00 95.81 119 GLN A O 1
ATOM 966 N N . MET A 1 120 ? -13.099 -5.266 18.222 1.00 96.69 120 MET A N 1
ATOM 967 C CA . MET A 1 120 ? -13.146 -3.901 17.718 1.00 96.69 120 MET A CA 1
ATOM 968 C C . MET A 1 120 ? -13.950 -3.842 16.410 1.00 96.69 120 MET A C 1
ATOM 970 O O . MET A 1 120 ? -13.736 -4.667 15.523 1.00 96.69 120 MET A O 1
ATOM 974 N N . PRO A 1 121 ? -14.872 -2.875 16.249 1.00 96.62 121 PRO A N 1
ATOM 975 C CA . PRO A 1 121 ? -15.545 -2.663 14.973 1.00 96.62 121 PRO A CA 1
ATOM 976 C C . PRO A 1 121 ? -14.552 -2.379 13.838 1.00 96.62 121 PRO A C 1
ATOM 978 O O . PRO A 1 121 ? -13.553 -1.687 14.045 1.00 96.62 121 PRO A O 1
ATOM 981 N N . ASP A 1 122 ? -14.874 -2.847 12.627 1.00 96.94 122 ASP A N 1
ATOM 982 C CA . ASP A 1 122 ? -14.048 -2.647 11.426 1.00 96.94 122 ASP A CA 1
ATOM 983 C C . ASP A 1 122 ? -13.702 -1.163 11.206 1.00 96.94 122 ASP A C 1
ATOM 985 O O . ASP A 1 122 ? -12.558 -0.833 10.897 1.00 96.94 122 ASP A O 1
ATOM 989 N N . GLU A 1 123 ? -14.667 -0.255 11.397 1.00 95.00 123 GLU A N 1
ATOM 990 C CA . GLU A 1 123 ? -14.452 1.192 11.255 1.00 95.00 123 GLU A CA 1
ATOM 991 C C . GLU A 1 123 ? -13.371 1.742 12.198 1.00 95.00 123 GLU A C 1
ATOM 993 O O . GLU A 1 123 ? -12.583 2.605 11.807 1.00 95.00 123 GLU A O 1
ATOM 998 N N . GLU A 1 124 ? -13.284 1.202 13.411 1.00 96.25 124 GLU A N 1
ATOM 999 C CA . GLU A 1 124 ? -12.355 1.659 14.439 1.00 96.25 124 GLU A CA 1
ATOM 1000 C C . GLU A 1 124 ? -10.956 1.113 14.163 1.00 96.25 124 GLU A C 1
ATOM 1002 O O . GLU A 1 124 ? -9.981 1.863 14.231 1.00 96.25 124 GLU A O 1
ATOM 1007 N N . LEU A 1 125 ? -10.856 -0.142 13.711 1.00 97.44 125 LEU A N 1
ATOM 1008 C CA . LEU A 1 125 ? -9.606 -0.706 13.195 1.00 97.44 125 LEU A CA 1
ATOM 1009 C C . LEU A 1 125 ? -9.079 0.094 11.999 1.00 97.44 125 LEU A C 1
ATOM 1011 O O . LEU A 1 125 ? -7.884 0.384 11.915 1.00 97.44 125 LEU A O 1
ATOM 1015 N N . TYR A 1 126 ? -9.969 0.518 11.104 1.00 97.00 126 TYR A N 1
ATOM 1016 C CA . TYR A 1 126 ? -9.618 1.372 9.977 1.00 97.00 126 TYR A CA 1
ATOM 1017 C C . TYR A 1 126 ? -9.101 2.755 10.409 1.00 97.00 126 TYR A C 1
ATOM 1019 O O . TYR A 1 126 ? -8.163 3.249 9.784 1.00 97.00 126 TYR A O 1
ATOM 1027 N N . LYS A 1 127 ? -9.617 3.356 11.492 1.00 95.94 127 LYS A N 1
ATOM 1028 C CA . LYS A 1 127 ? -9.078 4.615 12.054 1.00 95.94 127 LYS A CA 1
ATOM 1029 C C . LYS A 1 127 ? -7.647 4.444 12.574 1.00 95.94 127 LYS A C 1
ATOM 1031 O O . LYS A 1 127 ? -6.800 5.307 12.341 1.00 95.94 127 LYS A O 1
ATOM 1036 N N . PHE A 1 128 ? -7.341 3.325 13.232 1.00 97.38 128 PHE A N 1
ATOM 1037 C CA . PHE A 1 128 ? -5.967 3.016 13.645 1.00 97.38 128 PHE A CA 1
ATOM 1038 C C . PHE A 1 128 ? -5.055 2.753 12.443 1.00 97.38 128 PHE A C 1
ATOM 1040 O O . PHE A 1 128 ? -3.948 3.286 12.373 1.00 97.38 128 PHE A O 1
ATOM 1047 N N . TYR A 1 129 ? -5.536 1.997 11.458 1.00 97.50 129 TYR A N 1
ATOM 1048 C CA . TYR A 1 129 ? -4.812 1.753 10.213 1.00 97.50 129 TYR A CA 1
ATOM 1049 C C . TYR A 1 129 ? -4.529 3.045 9.439 1.00 97.50 129 TYR A C 1
ATOM 1051 O O . TYR A 1 129 ? -3.437 3.223 8.904 1.00 97.50 129 TYR A O 1
ATOM 1059 N N . GLU A 1 130 ? -5.480 3.976 9.410 1.00 96.06 130 GLU A N 1
ATOM 1060 C CA . GLU A 1 130 ? -5.299 5.310 8.840 1.00 96.06 130 GLU A CA 1
ATOM 1061 C C . GLU A 1 130 ? -4.150 6.061 9.502 1.00 96.06 130 GLU A C 1
ATOM 1063 O O . GLU A 1 130 ? -3.267 6.574 8.817 1.00 96.06 130 GLU A O 1
ATOM 1068 N N . LYS A 1 131 ? -4.158 6.080 10.836 1.00 96.19 131 LYS A N 1
ATOM 1069 C CA . LYS A 1 131 ? -3.194 6.810 11.653 1.00 96.19 131 LYS A CA 1
ATOM 1070 C C . LYS A 1 131 ? -1.776 6.255 11.535 1.00 96.19 131 LYS A C 1
ATOM 1072 O O . LYS A 1 131 ? -0.831 7.038 11.513 1.00 96.19 131 LYS A O 1
ATOM 1077 N N . TYR A 1 132 ? -1.630 4.931 11.488 1.00 95.81 132 TYR A N 1
ATOM 1078 C CA . TYR A 1 132 ? -0.324 4.276 11.612 1.00 95.81 132 TYR A CA 1
ATOM 1079 C C . TYR A 1 132 ? 0.221 3.690 10.309 1.00 95.81 132 TYR A C 1
ATOM 1081 O O . TYR A 1 132 ? 1.431 3.550 10.179 1.00 95.81 132 TYR A O 1
ATOM 1089 N N . CYS A 1 133 ? -0.629 3.353 9.337 1.00 95.75 133 CYS A N 1
ATOM 1090 C CA . CYS A 1 133 ? -0.210 2.551 8.182 1.00 95.75 133 CYS A CA 1
ATOM 1091 C C . CYS A 1 133 ? -0.515 3.212 6.837 1.00 95.75 133 CYS A C 1
ATOM 1093 O O . CYS A 1 133 ? 0.276 3.102 5.901 1.00 95.75 133 CYS A O 1
ATOM 1095 N N . LEU A 1 134 ? -1.671 3.865 6.701 1.00 93.88 134 LEU A N 1
ATOM 1096 C CA . LEU A 1 134 ? -2.260 4.167 5.395 1.00 93.88 134 LEU A CA 1
ATOM 1097 C C . LEU A 1 134 ? -1.360 5.015 4.491 1.00 93.88 134 LEU A C 1
ATOM 1099 O O . LEU A 1 134 ? -1.237 4.722 3.300 1.00 93.88 134 LEU A O 1
ATOM 1103 N N . GLU A 1 135 ? -0.727 6.059 5.027 1.00 92.88 135 GLU A N 1
ATOM 1104 C CA . GLU A 1 135 ? 0.161 6.914 4.232 1.00 92.88 135 GLU A CA 1
ATOM 1105 C C . GLU A 1 135 ? 1.368 6.145 3.698 1.00 92.88 135 GLU A C 1
ATOM 1107 O O . GLU A 1 135 ? 1.682 6.247 2.508 1.00 92.88 135 GLU A O 1
ATOM 1112 N N . GLN A 1 136 ? 1.990 5.334 4.553 1.00 92.44 136 GLN A N 1
ATOM 1113 C CA . GLN A 1 136 ? 3.131 4.509 4.189 1.00 92.44 136 GLN A CA 1
ATOM 1114 C C . GLN A 1 136 ? 2.739 3.474 3.129 1.00 92.44 136 GLN A C 1
ATOM 1116 O O . GLN A 1 136 ? 3.388 3.390 2.092 1.00 92.44 136 GLN A O 1
ATOM 1121 N N . GLN A 1 137 ? 1.622 2.766 3.315 1.00 94.38 137 GLN A N 1
ATOM 1122 C CA . GLN A 1 137 ? 1.138 1.757 2.363 1.00 94.38 137 GLN A CA 1
ATOM 1123 C C . GLN A 1 137 ? 0.830 2.357 0.983 1.00 94.38 137 GLN A C 1
ATOM 1125 O O . GLN A 1 137 ? 1.179 1.792 -0.059 1.00 94.38 137 GLN A O 1
ATOM 1130 N N . LEU A 1 138 ? 0.239 3.554 0.949 1.00 93.81 138 LEU A N 1
ATOM 1131 C CA . LEU A 1 138 ? 0.017 4.284 -0.299 1.00 93.81 138 LEU A CA 1
ATOM 1132 C C . LEU A 1 138 ? 1.328 4.715 -0.962 1.00 93.81 138 LEU A C 1
ATOM 1134 O O . LEU A 1 138 ? 1.447 4.621 -2.187 1.00 93.81 138 LEU A O 1
ATOM 1138 N N . ALA A 1 139 ? 2.304 5.172 -0.176 1.00 94.25 139 ALA A N 1
ATOM 1139 C CA . ALA A 1 139 ? 3.609 5.572 -0.682 1.00 94.25 139 ALA A CA 1
ATOM 1140 C C . ALA A 1 139 ? 4.383 4.374 -1.259 1.00 94.25 139 ALA A C 1
ATOM 1142 O O . ALA A 1 139 ? 4.873 4.460 -2.388 1.00 94.25 139 ALA A O 1
ATOM 1143 N N . SER A 1 140 ? 4.398 3.240 -0.554 1.00 94.06 140 SER A N 1
ATOM 1144 C CA . SER A 1 140 ? 4.979 1.970 -1.007 1.00 94.06 140 SER A CA 1
ATOM 1145 C C . SER A 1 140 ? 4.360 1.487 -2.315 1.00 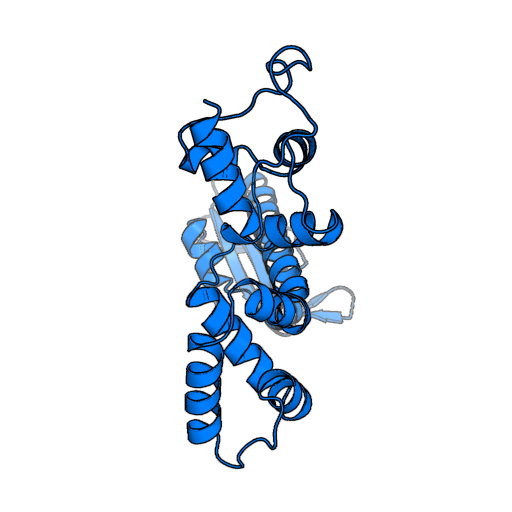94.06 140 SER A C 1
ATOM 1147 O O . SER A 1 140 ? 5.070 1.165 -3.274 1.00 94.06 140 SER A O 1
ATOM 1149 N N . LYS A 1 141 ? 3.025 1.510 -2.414 1.00 93.81 141 LYS A N 1
ATOM 1150 C CA . LYS A 1 141 ? 2.308 1.116 -3.633 1.00 93.81 141 LYS A CA 1
ATOM 1151 C C . LYS A 1 141 ? 2.618 2.035 -4.811 1.00 93.81 141 LYS A C 1
ATOM 1153 O O . LYS A 1 141 ? 2.842 1.560 -5.925 1.00 93.81 141 LYS A O 1
ATOM 1158 N N . TRP A 1 142 ? 2.643 3.346 -4.581 1.00 93.62 142 TRP A N 1
ATOM 1159 C CA . TRP A 1 142 ? 2.992 4.316 -5.616 1.00 93.62 142 TRP A CA 1
ATOM 1160 C C . TRP A 1 142 ? 4.433 4.129 -6.097 1.00 93.62 142 TRP A C 1
ATOM 1162 O O . TRP A 1 142 ? 4.674 4.070 -7.304 1.00 93.62 142 TRP A O 1
ATOM 1172 N N . LYS A 1 143 ? 5.383 3.958 -5.173 1.00 96.25 143 LYS A N 1
ATOM 1173 C CA . LYS A 1 143 ? 6.791 3.736 -5.510 1.00 96.25 143 LYS A CA 1
ATOM 1174 C C . LYS A 1 143 ? 6.994 2.421 -6.271 1.00 96.25 143 LYS A C 1
ATOM 1176 O O . LYS A 1 143 ? 7.708 2.411 -7.270 1.00 96.25 143 LYS A O 1
ATOM 1181 N N . THR A 1 144 ? 6.283 1.359 -5.890 1.00 96.12 144 THR A N 1
ATOM 1182 C CA . THR A 1 144 ? 6.241 0.085 -6.630 1.00 96.12 144 THR A CA 1
ATOM 1183 C C . THR A 1 144 ? 5.771 0.286 -8.074 1.00 96.12 144 THR A C 1
ATOM 1185 O O . THR A 1 144 ? 6.410 -0.184 -9.014 1.00 96.12 144 THR A O 1
ATOM 1188 N N . GLN A 1 145 ? 4.692 1.046 -8.290 1.00 94.75 145 GLN A N 1
ATOM 1189 C CA . GLN A 1 145 ? 4.203 1.350 -9.641 1.00 94.75 145 GLN A CA 1
ATOM 1190 C C . GLN A 1 145 ? 5.201 2.179 -10.458 1.00 94.75 145 GLN A C 1
ATOM 1192 O O . GLN A 1 145 ? 5.347 1.955 -11.661 1.00 94.75 145 GLN A O 1
ATOM 1197 N N . GLN A 1 146 ? 5.900 3.124 -9.824 1.00 94.88 146 GLN A N 1
ATOM 1198 C CA . GLN A 1 146 ? 6.963 3.877 -10.485 1.00 94.88 146 GLN A CA 1
ATOM 1199 C C . GLN A 1 146 ? 8.133 2.987 -10.894 1.00 94.88 146 GLN A C 1
ATOM 1201 O O . GLN A 1 146 ? 8.634 3.141 -12.006 1.00 94.88 146 GLN A O 1
ATOM 1206 N N . LEU A 1 147 ? 8.543 2.058 -10.027 1.00 95.69 147 LEU A N 1
ATOM 1207 C CA . LEU A 1 147 ? 9.594 1.093 -10.330 1.00 95.69 147 LEU A CA 1
ATOM 1208 C C . LEU A 1 147 ? 9.198 0.218 -11.524 1.00 95.69 147 LEU A C 1
ATOM 1210 O O . LEU A 1 147 ? 9.937 0.167 -12.502 1.00 95.69 147 LEU A O 1
ATOM 1214 N N . ILE A 1 148 ? 7.999 -0.374 -11.504 1.00 96.31 148 ILE A N 1
ATOM 1215 C CA . ILE A 1 148 ? 7.477 -1.182 -12.620 1.00 96.31 148 ILE A CA 1
ATOM 1216 C C . ILE A 1 148 ? 7.475 -0.383 -13.925 1.00 96.31 148 ILE A C 1
ATOM 1218 O O . ILE A 1 148 ? 7.919 -0.869 -14.965 1.00 96.31 148 ILE A O 1
ATOM 1222 N N . ARG A 1 149 ? 6.983 0.861 -13.894 1.00 94.44 149 ARG A N 1
ATOM 1223 C CA . ARG A 1 149 ? 6.992 1.727 -15.075 1.00 94.44 149 ARG A CA 1
ATOM 1224 C C . ARG A 1 149 ? 8.414 1.963 -15.572 1.00 94.44 149 ARG A C 1
ATOM 1226 O O . ARG A 1 149 ? 8.655 1.837 -16.763 1.00 94.44 149 ARG A O 1
ATOM 1233 N N . ARG A 1 150 ? 9.345 2.267 -14.669 1.00 92.69 150 ARG A N 1
ATOM 1234 C CA . ARG A 1 150 ? 10.738 2.524 -15.026 1.00 92.69 150 ARG A CA 1
ATOM 1235 C C . ARG A 1 150 ? 11.409 1.289 -15.627 1.00 92.69 150 ARG A C 1
ATOM 1237 O O . ARG A 1 150 ? 12.122 1.438 -16.608 1.00 92.69 150 ARG A O 1
ATOM 1244 N N . ILE A 1 151 ? 11.144 0.093 -15.098 1.00 93.38 151 ILE A N 1
ATOM 1245 C CA . ILE A 1 151 ? 11.633 -1.175 -15.668 1.00 93.38 151 ILE A CA 1
ATOM 1246 C C . ILE A 1 151 ? 11.128 -1.338 -17.101 1.00 93.38 151 ILE A C 1
ATOM 1248 O O . ILE A 1 151 ? 11.924 -1.580 -18.001 1.00 93.38 151 ILE A O 1
ATOM 1252 N N . ASN A 1 152 ? 9.830 -1.134 -17.332 1.00 93.12 152 ASN A N 1
ATOM 1253 C CA . ASN A 1 152 ? 9.246 -1.229 -18.672 1.00 93.12 152 ASN A CA 1
ATOM 1254 C C . ASN A 1 152 ? 9.798 -0.168 -19.637 1.00 93.12 152 ASN A C 1
ATOM 1256 O O . ASN A 1 152 ? 10.078 -0.480 -20.793 1.00 93.12 152 ASN A O 1
ATOM 1260 N N . ASP A 1 153 ? 9.976 1.069 -19.165 1.00 90.69 153 ASP A N 1
ATOM 1261 C CA . ASP A 1 153 ? 10.550 2.157 -19.958 1.00 90.69 153 ASP A CA 1
ATOM 1262 C C . ASP A 1 153 ? 11.998 1.819 -20.369 1.00 90.69 153 ASP A C 1
ATOM 1264 O O . ASP A 1 153 ? 12.367 2.044 -21.519 1.00 90.69 153 ASP A O 1
ATOM 1268 N N . VAL A 1 154 ? 12.800 1.218 -19.477 1.00 89.12 154 VAL A N 1
ATOM 1269 C CA . VAL A 1 154 ? 14.163 0.762 -19.809 1.00 89.12 154 VAL A CA 1
ATOM 1270 C C . VAL A 1 154 ? 14.140 -0.443 -20.746 1.00 89.12 154 VAL A C 1
ATOM 1272 O O . VAL A 1 154 ? 14.868 -0.450 -21.736 1.00 89.12 154 VAL A O 1
ATOM 1275 N N . ALA A 1 155 ? 13.287 -1.435 -20.485 1.00 89.75 155 ALA A N 1
ATOM 1276 C CA . ALA A 1 155 ? 13.139 -2.615 -21.336 1.00 89.75 155 ALA A CA 1
ATOM 1277 C C . ALA A 1 155 ? 12.821 -2.231 -22.790 1.00 89.75 155 ALA A C 1
ATOM 1279 O O . ALA A 1 155 ? 13.338 -2.839 -23.722 1.00 89.75 155 ALA A O 1
ATOM 1280 N N . ALA A 1 156 ? 12.020 -1.180 -22.996 1.00 90.31 156 ALA A N 1
ATOM 1281 C CA . ALA A 1 156 ? 11.680 -0.672 -24.322 1.00 90.31 156 ALA A CA 1
ATOM 1282 C C . ALA A 1 156 ? 12.864 -0.038 -25.080 1.00 90.31 156 ALA A C 1
ATOM 1284 O O . ALA A 1 156 ? 12.785 0.127 -26.299 1.00 90.31 156 ALA A O 1
ATOM 1285 N N . LEU A 1 157 ? 13.941 0.332 -24.380 1.00 87.25 157 LEU A N 1
ATOM 1286 C CA . LEU A 1 157 ? 15.162 0.895 -24.965 1.00 87.25 157 LEU A CA 1
ATOM 1287 C C . LEU A 1 157 ? 16.205 -0.180 -25.299 1.00 87.25 157 LEU A C 1
ATOM 1289 O O . LEU A 1 157 ? 17.140 0.100 -26.054 1.00 87.25 157 LEU A O 1
ATOM 1293 N N . ILE A 1 158 ? 16.051 -1.396 -24.765 1.00 85.12 158 ILE A N 1
ATOM 1294 C CA . ILE A 1 158 ? 16.946 -2.518 -25.045 1.00 85.12 158 ILE A CA 1
ATOM 1295 C C . ILE A 1 158 ? 16.793 -2.950 -26.512 1.00 85.12 158 ILE A C 1
ATOM 1297 O O . ILE A 1 158 ? 15.670 -3.168 -26.982 1.00 85.12 158 ILE A O 1
ATOM 1301 N N . PRO A 1 159 ? 17.898 -3.088 -27.273 1.00 85.12 159 PRO A N 1
ATOM 1302 C CA . PRO A 1 159 ? 17.843 -3.634 -28.623 1.00 85.12 159 PRO A CA 1
ATOM 1303 C C . PRO A 1 159 ? 17.219 -5.030 -28.625 1.00 85.12 159 PRO A C 1
ATOM 1305 O O . PRO A 1 159 ? 17.532 -5.848 -27.775 1.00 85.12 159 PRO A O 1
ATOM 1308 N N . SER A 1 160 ? 16.431 -5.375 -29.646 1.00 84.62 160 SER A N 1
ATOM 1309 C CA . SER A 1 160 ? 15.788 -6.701 -29.738 1.00 84.62 160 SER A CA 1
ATOM 1310 C C . SER A 1 160 ? 16.756 -7.897 -29.784 1.00 84.62 160 SER A C 1
ATOM 1312 O O . SER A 1 160 ? 16.314 -9.040 -29.766 1.00 84.62 160 SER A O 1
ATOM 1314 N N . SER A 1 161 ? 18.055 -7.648 -29.969 1.00 84.75 161 SER A N 1
ATOM 1315 C CA . SER A 1 161 ? 19.128 -8.648 -29.930 1.00 84.75 161 SER A CA 1
ATOM 1316 C C . SER A 1 161 ? 19.735 -8.846 -28.537 1.00 84.75 161 SER A C 1
ATOM 1318 O O . SER A 1 161 ? 20.666 -9.635 -28.404 1.00 84.75 161 SER A O 1
ATOM 1320 N N . GLU A 1 162 ? 19.271 -8.092 -27.545 1.00 87.06 162 GLU A N 1
ATOM 1321 C CA . GLU A 1 162 ? 19.775 -8.065 -26.176 1.00 87.06 162 GLU A CA 1
ATOM 1322 C C . GLU A 1 162 ? 18.610 -8.263 -25.196 1.00 87.06 162 GLU A C 1
ATOM 1324 O O . GLU A 1 162 ? 17.440 -8.092 -25.548 1.00 87.06 162 GLU A O 1
ATOM 1329 N N . GLU A 1 163 ? 18.932 -8.655 -23.969 1.00 87.75 163 GLU A N 1
ATOM 1330 C CA . GLU A 1 163 ? 17.973 -8.861 -22.885 1.00 87.75 163 GLU A CA 1
ATOM 1331 C C . GLU A 1 163 ? 18.232 -7.860 -21.755 1.00 87.75 163 GLU A C 1
ATOM 1333 O O . GLU A 1 163 ? 19.377 -7.472 -21.502 1.00 87.75 163 GLU A O 1
ATOM 1338 N N . LEU A 1 164 ? 17.155 -7.431 -21.089 1.00 90.38 164 LEU A N 1
ATOM 1339 C CA . LEU A 1 164 ? 17.248 -6.625 -19.876 1.00 90.38 164 LEU A CA 1
ATOM 1340 C C . LEU A 1 164 ? 17.678 -7.516 -18.709 1.00 90.38 164 LEU A C 1
ATOM 1342 O O . LEU A 1 164 ? 17.008 -8.503 -18.402 1.00 90.38 164 LEU A O 1
ATOM 1346 N N . GLU A 1 165 ? 18.732 -7.099 -18.023 1.00 91.06 165 GLU A N 1
ATOM 1347 C CA . GLU A 1 165 ? 19.192 -7.683 -16.768 1.00 91.06 165 GLU A CA 1
ATOM 1348 C C . GLU A 1 165 ? 19.227 -6.596 -15.687 1.00 91.06 165 GLU A C 1
ATOM 1350 O O . GLU A 1 165 ? 19.598 -5.452 -15.961 1.00 91.06 165 GLU A O 1
ATOM 1355 N N . LEU A 1 166 ? 18.809 -6.927 -14.466 1.00 92.12 166 LEU A N 1
ATOM 1356 C CA . LEU A 1 166 ? 18.920 -6.041 -13.309 1.00 92.12 166 LEU A CA 1
ATOM 1357 C C . LEU A 1 166 ? 19.996 -6.565 -12.364 1.00 92.12 166 LEU A C 1
ATOM 1359 O O . LEU A 1 166 ? 19.921 -7.707 -11.931 1.00 92.12 166 LEU A O 1
ATOM 1363 N N . ASP A 1 167 ? 20.972 -5.737 -12.020 1.00 91.62 167 ASP A N 1
ATOM 1364 C CA . ASP A 1 167 ? 22.077 -6.148 -11.149 1.00 91.62 167 ASP A CA 1
ATOM 1365 C C . ASP A 1 167 ? 22.202 -5.199 -9.961 1.00 91.62 167 ASP A C 1
ATOM 1367 O O . ASP A 1 167 ? 21.957 -3.992 -10.095 1.00 91.62 167 ASP A O 1
ATOM 1371 N N . HIS A 1 168 ? 22.527 -5.746 -8.795 1.00 93.50 168 HIS A N 1
ATOM 1372 C CA . HIS A 1 168 ? 22.728 -4.960 -7.584 1.00 93.50 168 HIS A CA 1
ATOM 1373 C C . HIS A 1 168 ? 24.198 -4.576 -7.448 1.00 93.50 168 HIS A C 1
ATOM 1375 O O . HIS A 1 168 ? 25.099 -5.399 -7.605 1.00 93.50 168 HIS A O 1
ATOM 1381 N N . PHE A 1 169 ? 24.437 -3.300 -7.167 1.00 90.75 169 PHE A N 1
ATOM 1382 C CA . PHE A 1 169 ? 25.773 -2.788 -6.917 1.00 90.75 169 PHE A CA 1
ATOM 1383 C C . PHE A 1 169 ? 25.785 -1.946 -5.648 1.00 90.75 169 PHE A C 1
ATOM 1385 O O . PHE A 1 169 ? 24.915 -1.094 -5.454 1.00 90.75 169 PHE A O 1
ATOM 1392 N N . ASP A 1 170 ? 26.828 -2.151 -4.848 1.00 91.12 170 ASP A N 1
ATOM 1393 C CA . ASP A 1 170 ? 27.127 -1.383 -3.644 1.00 91.12 170 ASP A CA 1
ATOM 1394 C C . ASP A 1 170 ? 28.191 -0.312 -3.900 1.00 91.12 170 ASP A C 1
ATOM 1396 O O . ASP A 1 170 ? 29.115 -0.523 -4.693 1.00 91.12 170 ASP A O 1
ATOM 1400 N N . ASP A 1 171 ? 28.086 0.807 -3.177 1.00 88.19 171 ASP A N 1
ATOM 1401 C CA . ASP A 1 171 ? 29.117 1.849 -3.072 1.00 88.19 171 ASP A CA 1
ATOM 1402 C C . ASP A 1 171 ? 29.612 2.375 -4.439 1.00 88.19 171 ASP A C 1
ATOM 1404 O O . ASP A 1 171 ? 30.807 2.600 -4.661 1.00 88.19 171 ASP A O 1
ATOM 1408 N N . ILE A 1 172 ? 28.691 2.565 -5.392 1.00 86.31 172 ILE A N 1
ATOM 1409 C CA . ILE A 1 172 ? 29.019 3.111 -6.712 1.00 86.31 172 ILE A CA 1
ATOM 1410 C C . ILE A 1 172 ? 29.014 4.639 -6.658 1.00 86.31 172 ILE A C 1
ATOM 1412 O O . ILE A 1 172 ? 27.981 5.259 -6.407 1.00 86.31 172 ILE A O 1
ATOM 1416 N N . GLU A 1 173 ? 30.151 5.259 -6.979 1.00 85.94 173 GLU A N 1
ATOM 1417 C CA . GLU A 1 173 ? 30.267 6.719 -7.050 1.00 85.94 173 GLU A CA 1
ATOM 1418 C C . GLU A 1 173 ? 29.565 7.272 -8.306 1.00 85.94 173 GLU A C 1
ATOM 1420 O O . GLU A 1 173 ? 29.998 7.060 -9.445 1.00 85.94 173 GLU A O 1
ATOM 1425 N N . ILE A 1 174 ? 28.493 8.043 -8.109 1.00 82.12 174 ILE A N 1
ATOM 1426 C CA . ILE A 1 174 ? 27.738 8.719 -9.169 1.00 82.12 174 ILE A CA 1
ATOM 1427 C C . ILE A 1 174 ? 27.659 10.208 -8.840 1.00 82.12 174 ILE A C 1
ATOM 1429 O O . ILE A 1 174 ? 27.003 10.626 -7.894 1.00 82.12 174 ILE A O 1
ATOM 1433 N N . ASN A 1 175 ? 28.289 11.046 -9.668 1.00 82.69 175 ASN A N 1
ATOM 1434 C CA . ASN A 1 175 ? 28.362 12.502 -9.461 1.00 82.69 175 ASN A CA 1
ATOM 1435 C C . ASN A 1 175 ? 28.953 12.922 -8.095 1.00 82.69 175 ASN A C 1
ATOM 1437 O O . ASN A 1 175 ? 28.614 13.993 -7.594 1.00 82.69 175 ASN A O 1
ATOM 1441 N N . GLY A 1 176 ? 29.856 12.116 -7.528 1.00 83.50 176 GLY A N 1
ATOM 1442 C CA . GLY A 1 176 ? 30.497 12.387 -6.236 1.00 83.50 176 GLY A CA 1
ATOM 1443 C C . GLY A 1 176 ? 29.664 11.990 -5.014 1.00 83.50 176 GLY A C 1
ATOM 1444 O O . GLY A 1 176 ? 30.009 12.389 -3.904 1.00 83.50 176 GLY A O 1
ATOM 1445 N N . GLU A 1 177 ? 28.576 11.244 -5.215 1.00 85.81 177 GLU A N 1
ATOM 1446 C CA . GLU A 1 177 ? 27.798 10.598 -4.158 1.00 85.81 177 GLU A CA 1
ATOM 1447 C C . GLU A 1 177 ? 27.931 9.079 -4.304 1.00 85.81 177 GLU A C 1
ATOM 1449 O O . GLU A 1 177 ? 27.813 8.559 -5.416 1.00 85.81 177 GLU A O 1
ATOM 1454 N N . ASP A 1 178 ? 28.173 8.382 -3.195 1.00 89.25 178 ASP A N 1
ATOM 1455 C CA . ASP A 1 178 ? 28.167 6.920 -3.157 1.00 89.25 178 ASP A CA 1
ATOM 1456 C C . ASP A 1 178 ? 26.718 6.434 -3.105 1.00 89.25 178 ASP A C 1
ATOM 1458 O O . ASP A 1 178 ? 25.921 6.898 -2.285 1.00 89.25 178 ASP A O 1
ATOM 1462 N N . VAL A 1 179 ? 26.360 5.526 -4.011 1.00 90.06 179 VAL A N 1
ATOM 1463 C CA . VAL A 1 179 ? 24.995 5.023 -4.147 1.00 90.06 179 VAL A CA 1
ATOM 1464 C C . VAL A 1 179 ? 25.008 3.503 -4.257 1.00 90.06 179 VAL A C 1
ATOM 1466 O O . VAL A 1 179 ? 25.685 2.953 -5.126 1.00 90.06 179 VAL A O 1
ATOM 1469 N N . SER A 1 180 ? 24.188 2.849 -3.434 1.00 93.56 180 SER A N 1
ATOM 1470 C CA . SER A 1 180 ? 23.879 1.419 -3.539 1.00 93.56 180 SER A CA 1
ATOM 1471 C C . SER A 1 180 ? 22.461 1.198 -4.064 1.00 93.56 180 SER A C 1
ATOM 1473 O O . SER A 1 180 ? 21.526 1.946 -3.737 1.00 93.56 180 SER A O 1
ATOM 1475 N N . GLY A 1 181 ? 22.289 0.195 -4.921 1.00 94.25 181 GLY A N 1
ATOM 1476 C CA . GLY A 1 181 ? 20.978 -0.163 -5.447 1.00 94.25 181 GLY A CA 1
ATOM 1477 C C . GLY A 1 181 ? 21.012 -1.016 -6.704 1.00 94.25 181 GLY A C 1
ATOM 1478 O O . GLY A 1 181 ? 22.039 -1.552 -7.111 1.00 94.25 181 GLY A O 1
ATOM 1479 N N . TRP A 1 182 ? 19.852 -1.117 -7.348 1.00 94.00 182 TRP A N 1
ATOM 1480 C CA . TRP A 1 182 ? 19.656 -1.945 -8.536 1.00 94.00 182 TRP A CA 1
ATOM 1481 C C . TRP A 1 182 ? 19.821 -1.134 -9.810 1.00 94.00 182 TRP A C 1
ATOM 1483 O O . TRP A 1 182 ? 19.233 -0.063 -9.951 1.00 94.00 182 TRP A O 1
ATOM 1493 N N . PHE A 1 183 ? 20.562 -1.659 -10.775 1.00 91.62 183 PHE A N 1
ATOM 1494 C CA . PHE A 1 183 ? 20.867 -1.005 -12.040 1.00 91.62 183 PHE A CA 1
ATOM 1495 C C . PHE A 1 183 ? 20.359 -1.833 -13.209 1.00 91.62 183 PHE A C 1
ATOM 1497 O O . PHE A 1 183 ? 20.346 -3.057 -13.159 1.00 91.62 183 PHE A O 1
ATOM 1504 N N . ALA A 1 184 ? 19.953 -1.149 -14.277 1.00 90.38 184 ALA A N 1
ATOM 1505 C CA . ALA A 1 184 ? 19.554 -1.807 -15.508 1.00 90.38 184 ALA A CA 1
ATOM 1506 C C . ALA A 1 184 ? 20.736 -1.961 -16.462 1.00 90.38 184 ALA A C 1
ATOM 1508 O O . ALA A 1 184 ? 21.412 -0.988 -16.816 1.00 90.38 184 ALA A O 1
ATOM 1509 N N . LEU A 1 185 ? 20.944 -3.195 -16.899 1.00 86.94 185 LEU A N 1
ATOM 1510 C CA . LEU A 1 185 ? 22.001 -3.619 -17.796 1.00 86.94 185 LEU A CA 1
ATOM 1511 C C . LEU A 1 185 ? 21.391 -4.225 -19.059 1.00 86.94 185 LEU A C 1
ATOM 1513 O O . LEU A 1 185 ? 20.319 -4.828 -19.033 1.00 86.94 185 LEU A O 1
ATOM 1517 N N . SER A 1 186 ? 22.101 -4.065 -20.170 1.00 84.69 186 SER A N 1
ATOM 1518 C CA . SER A 1 186 ? 21.790 -4.763 -21.413 1.00 84.69 186 SER A CA 1
ATOM 1519 C C . SER A 1 186 ? 22.759 -5.922 -21.606 1.00 84.69 186 SER A C 1
ATOM 1521 O O . SER A 1 186 ? 23.978 -5.729 -21.522 1.00 84.69 186 SER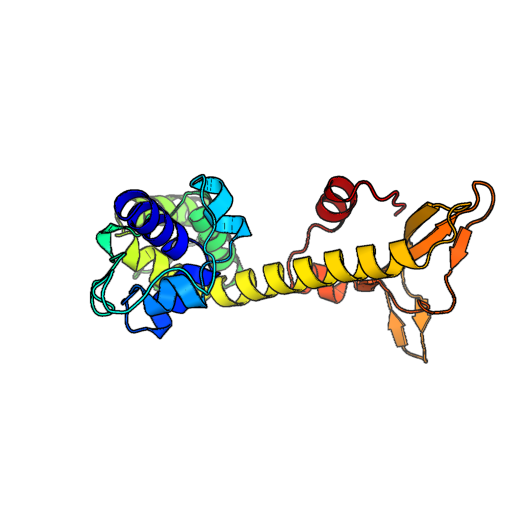 A O 1
ATOM 1523 N N . CYS A 1 187 ? 22.234 -7.116 -21.869 1.00 79.00 187 CYS A N 1
ATOM 1524 C CA . CYS A 1 187 ? 23.022 -8.330 -22.046 1.00 79.00 187 CYS A CA 1
ATOM 1525 C C . CYS A 1 187 ? 22.859 -8.892 -23.462 1.00 79.00 187 CYS A C 1
ATOM 1527 O O . CYS A 1 187 ? 21.751 -9.144 -23.923 1.00 79.00 187 CYS A O 1
ATOM 1529 N N . ASN A 1 188 ? 23.973 -9.146 -24.153 1.00 76.31 188 ASN A N 1
ATOM 1530 C CA . ASN A 1 188 ? 23.973 -9.765 -25.488 1.00 76.31 188 ASN A CA 1
ATOM 1531 C C . ASN A 1 188 ? 24.323 -11.268 -25.464 1.00 76.31 188 ASN A C 1
ATOM 1533 O O . ASN A 1 188 ? 24.808 -11.821 -26.454 1.00 76.31 188 ASN A O 1
ATOM 1537 N N . GLY A 1 189 ? 24.150 -11.919 -24.310 1.00 66.69 189 GLY A N 1
ATOM 1538 C CA . GLY A 1 189 ? 24.480 -13.331 -24.087 1.00 66.69 189 GLY A CA 1
ATOM 1539 C C . GLY A 1 189 ? 25.968 -13.628 -23.853 1.00 66.69 189 GLY A C 1
ATOM 1540 O O . GLY A 1 189 ? 26.328 -14.786 -23.652 1.00 66.69 189 GLY A O 1
ATOM 1541 N N . SER A 1 190 ? 26.846 -12.617 -23.876 1.00 64.50 190 SER A N 1
ATOM 1542 C CA . SER A 1 190 ? 28.285 -12.790 -23.605 1.00 64.50 190 SER A CA 1
ATOM 1543 C C . SER A 1 190 ? 28.925 -11.657 -22.802 1.00 64.50 190 SER A C 1
ATOM 1545 O O . SER A 1 190 ? 29.891 -11.908 -22.082 1.00 64.50 190 SER A O 1
ATOM 1547 N N . CYS A 1 191 ? 28.381 -10.441 -22.894 1.00 60.88 191 CYS A N 1
ATOM 1548 C CA . CYS A 1 191 ? 28.823 -9.274 -22.138 1.00 60.88 191 CYS A CA 1
ATOM 1549 C C . CYS A 1 191 ? 27.616 -8.461 -21.657 1.00 60.88 191 CYS A C 1
ATOM 1551 O O . CYS A 1 191 ? 26.667 -8.252 -22.420 1.00 60.88 191 CYS A O 1
ATOM 1553 N N . THR A 1 192 ? 27.706 -7.947 -20.433 1.00 67.62 192 THR A N 1
ATOM 1554 C CA . THR A 1 192 ? 26.788 -6.952 -19.879 1.00 67.62 192 THR A CA 1
ATOM 1555 C C . THR A 1 192 ? 27.336 -5.549 -20.123 1.00 67.62 192 THR A C 1
ATOM 1557 O O . THR A 1 192 ? 28.529 -5.283 -19.957 1.00 67.62 192 THR A O 1
ATOM 1560 N N . HIS A 1 193 ? 26.466 -4.639 -20.551 1.00 65.94 193 HIS A N 1
ATOM 1561 C CA . HIS A 1 193 ? 26.791 -3.228 -20.707 1.00 65.94 193 HIS A CA 1
ATOM 1562 C C . HIS A 1 193 ? 25.814 -2.404 -19.882 1.00 65.94 193 HIS A C 1
ATOM 1564 O O . HIS A 1 193 ? 24.597 -2.547 -20.017 1.00 65.94 193 HIS A O 1
ATOM 1570 N N . THR A 1 194 ? 26.341 -1.500 -19.060 1.00 61.22 194 THR A N 1
ATOM 1571 C CA . THR A 1 194 ? 25.515 -0.461 -18.452 1.00 61.22 194 THR A CA 1
ATOM 1572 C C . THR A 1 194 ? 24.967 0.413 -19.568 1.00 61.22 194 THR A C 1
ATOM 1574 O O . THR A 1 194 ? 25.709 0.921 -20.414 1.00 61.22 194 THR A O 1
ATOM 1577 N N . ILE A 1 195 ? 23.654 0.582 -19.598 1.00 62.88 195 ILE A N 1
ATOM 1578 C CA . ILE A 1 195 ? 23.018 1.442 -20.585 1.00 62.88 195 ILE A CA 1
ATOM 1579 C C . ILE A 1 195 ? 23.385 2.884 -20.201 1.00 62.88 195 ILE A C 1
ATOM 1581 O O . ILE A 1 195 ? 23.069 3.324 -19.100 1.00 62.88 195 ILE A O 1
ATOM 1585 N N . ASN A 1 196 ? 24.078 3.622 -21.077 1.00 55.50 196 ASN A N 1
ATOM 1586 C CA . ASN A 1 196 ? 24.637 4.954 -20.769 1.00 55.50 196 ASN A CA 1
ATOM 1587 C C . ASN A 1 196 ? 23.600 5.984 -20.268 1.00 55.50 196 ASN A C 1
ATOM 1589 O O . ASN A 1 196 ? 23.965 6.920 -19.560 1.00 55.50 196 ASN A O 1
ATOM 1593 N N . GLU A 1 197 ? 22.315 5.824 -20.605 1.00 54.47 197 GLU A N 1
ATOM 1594 C CA . GLU A 1 197 ? 21.217 6.658 -20.083 1.00 54.47 197 GLU A CA 1
ATOM 1595 C C . GLU A 1 197 ? 20.843 6.337 -18.617 1.00 54.47 197 GLU A C 1
ATOM 1597 O O . GLU A 1 197 ? 20.120 7.103 -17.981 1.00 54.47 197 GLU A O 1
ATOM 1602 N N . PHE A 1 198 ? 21.385 5.255 -18.048 1.00 59.09 198 PHE A N 1
ATOM 1603 C CA . PHE A 1 198 ? 21.038 4.700 -16.737 1.00 59.09 198 PHE A CA 1
ATOM 1604 C C . PHE A 1 198 ? 22.261 4.443 -15.845 1.00 59.09 198 PHE A C 1
ATOM 1606 O O . PHE A 1 198 ? 22.274 3.505 -15.054 1.00 59.09 198 PHE A O 1
ATOM 1613 N N . LEU A 1 199 ? 23.240 5.357 -15.854 1.00 69.12 199 LEU A N 1
ATOM 1614 C CA . LEU A 1 199 ? 24.271 5.477 -14.800 1.00 69.12 199 LEU A CA 1
ATOM 1615 C C . LEU A 1 199 ? 23.688 5.836 -13.411 1.00 69.12 199 LEU A C 1
ATOM 1617 O O . LEU A 1 199 ? 24.398 6.331 -12.547 1.00 69.12 199 LEU A O 1
ATOM 1621 N N . LYS A 1 200 ? 22.382 5.653 -13.202 1.00 82.81 200 LYS A N 1
ATOM 1622 C CA . LYS A 1 200 ? 21.674 5.840 -11.938 1.00 82.81 200 LYS A CA 1
ATOM 1623 C C . LYS A 1 200 ? 20.863 4.585 -11.660 1.00 82.81 200 LYS A C 1
ATOM 1625 O O . LYS A 1 200 ? 20.229 4.086 -12.596 1.00 82.81 200 LYS A O 1
ATOM 1630 N N . PRO A 1 201 ? 20.776 4.153 -10.397 1.00 90.56 201 PRO A N 1
ATOM 1631 C CA . PRO A 1 201 ? 19.982 2.991 -10.057 1.00 90.56 201 PRO A CA 1
ATOM 1632 C C . PRO A 1 201 ? 18.514 3.205 -10.437 1.00 90.56 201 PRO A C 1
ATOM 1634 O O . PRO A 1 201 ? 17.979 4.328 -10.436 1.00 90.56 201 PRO A O 1
ATOM 1637 N N . ILE A 1 202 ? 17.862 2.110 -10.810 1.00 92.12 202 ILE A N 1
ATOM 1638 C CA . ILE A 1 202 ? 16.428 2.039 -11.057 1.00 92.12 202 ILE A CA 1
ATOM 1639 C C . ILE A 1 202 ? 15.643 2.222 -9.753 1.00 92.12 202 ILE A C 1
ATOM 1641 O O . ILE A 1 202 ? 14.588 2.863 -9.770 1.00 92.12 202 ILE A O 1
ATOM 1645 N N . ILE A 1 203 ? 16.218 1.742 -8.646 1.00 94.69 203 ILE A N 1
ATOM 1646 C CA . ILE A 1 203 ? 15.805 1.948 -7.257 1.00 94.69 203 ILE A CA 1
ATOM 1647 C C . ILE A 1 203 ? 17.032 1.811 -6.336 1.00 94.69 203 ILE A C 1
ATOM 1649 O O . ILE A 1 203 ? 17.870 0.940 -6.576 1.00 94.69 203 ILE A O 1
ATOM 1653 N N . THR A 1 204 ? 17.160 2.681 -5.330 1.00 95.19 204 THR A N 1
ATOM 1654 C CA . THR A 1 204 ? 18.253 2.622 -4.335 1.00 95.19 204 THR A CA 1
ATOM 1655 C C . THR A 1 204 ? 17.887 1.752 -3.138 1.00 95.19 204 THR A C 1
ATOM 1657 O O . THR A 1 204 ? 16.704 1.546 -2.865 1.00 95.19 204 THR A O 1
ATOM 1660 N N . ASP A 1 205 ? 18.885 1.313 -2.374 1.00 95.50 205 ASP A N 1
ATOM 1661 C CA . ASP A 1 205 ? 18.653 0.552 -1.139 1.00 95.50 205 ASP A CA 1
ATOM 1662 C C . ASP A 1 205 ? 17.887 1.371 -0.089 1.00 95.50 205 ASP A C 1
ATOM 1664 O O . ASP A 1 205 ? 16.926 0.872 0.494 1.00 95.50 205 ASP A O 1
ATOM 1668 N N . ASP A 1 206 ? 18.195 2.666 0.042 1.00 94.88 206 ASP A N 1
ATOM 1669 C CA . ASP A 1 206 ? 17.428 3.595 0.885 1.00 94.88 206 ASP A CA 1
ATOM 1670 C C . ASP A 1 206 ? 15.943 3.646 0.494 1.00 94.88 206 ASP A C 1
ATOM 1672 O O . ASP A 1 206 ? 15.060 3.748 1.345 1.00 94.88 206 ASP A O 1
ATOM 1676 N N . GLU A 1 207 ? 15.639 3.611 -0.809 1.00 95.94 207 GLU A N 1
ATOM 1677 C CA . GLU A 1 207 ? 14.260 3.595 -1.291 1.00 95.94 207 GLU A CA 1
ATOM 1678 C C . GLU A 1 207 ? 13.590 2.243 -1.029 1.00 95.94 207 GLU A C 1
ATOM 1680 O O . GLU A 1 207 ? 12.403 2.213 -0.708 1.00 95.94 207 GLU A O 1
ATOM 1685 N N . ILE A 1 208 ? 14.327 1.138 -1.141 1.00 96.31 208 ILE A N 1
ATOM 1686 C CA . ILE A 1 208 ? 13.825 -0.202 -0.822 1.00 96.31 208 ILE A CA 1
ATOM 1687 C C . ILE A 1 208 ? 13.439 -0.285 0.653 1.00 96.31 208 ILE A C 1
ATOM 1689 O O . ILE A 1 208 ? 12.311 -0.672 0.956 1.00 96.31 208 ILE A O 1
ATOM 1693 N N . GLU A 1 209 ? 14.337 0.127 1.550 1.00 94.56 209 GLU A N 1
ATOM 1694 C CA . GLU A 1 209 ? 14.107 0.111 2.995 1.00 94.56 209 GLU A CA 1
ATOM 1695 C C . GLU A 1 209 ? 12.965 1.055 3.375 1.00 94.56 209 GLU A C 1
ATOM 1697 O O . GLU A 1 209 ? 11.997 0.649 4.018 1.00 94.56 209 GLU A O 1
ATOM 1702 N N . LYS A 1 210 ? 13.026 2.309 2.913 1.00 94.25 210 LYS A N 1
ATOM 1703 C CA . LYS A 1 210 ? 12.032 3.330 3.252 1.00 94.25 210 LYS A CA 1
ATOM 1704 C C . LYS A 1 210 ? 10.618 2.940 2.846 1.00 94.25 210 LYS A C 1
ATOM 1706 O O . LYS A 1 210 ? 9.675 3.333 3.527 1.00 94.25 210 LYS A O 1
ATOM 1711 N N . TYR A 1 211 ? 10.452 2.264 1.713 1.00 94.69 211 TYR A N 1
ATOM 1712 C CA . TYR A 1 211 ? 9.142 1.918 1.167 1.00 94.69 211 TYR A CA 1
ATOM 1713 C C . TYR A 1 211 ? 8.778 0.437 1.358 1.00 94.69 211 TYR A C 1
ATOM 1715 O O . TYR A 1 211 ? 7.734 0.030 0.850 1.00 94.69 211 TYR A O 1
ATOM 1723 N N . ASP A 1 212 ? 9.577 -0.343 2.096 1.00 92.44 212 ASP A N 1
ATOM 1724 C CA . ASP A 1 212 ? 9.377 -1.785 2.344 1.00 92.44 212 ASP A CA 1
ATOM 1725 C C . ASP A 1 212 ? 9.089 -2.565 1.039 1.00 92.44 212 ASP A C 1
ATOM 1727 O O . ASP A 1 212 ? 8.093 -3.280 0.913 1.00 92.44 212 ASP A O 1
ATOM 1731 N N . ILE A 1 213 ? 9.910 -2.338 0.003 1.00 95.00 213 ILE A N 1
ATOM 1732 C CA . ILE A 1 213 ? 9.677 -2.876 -1.349 1.00 95.00 213 ILE A CA 1
ATOM 1733 C C . ILE A 1 213 ? 10.366 -4.229 -1.528 1.00 95.00 213 ILE A C 1
ATOM 1735 O O . ILE A 1 213 ? 11.590 -4.327 -1.532 1.00 95.00 213 ILE A O 1
ATOM 1739 N N . ASP A 1 214 ? 9.585 -5.266 -1.828 1.00 94.75 214 ASP A N 1
ATOM 1740 C CA . ASP A 1 214 ? 10.115 -6.552 -2.288 1.00 94.75 214 ASP A CA 1
ATOM 1741 C C . ASP A 1 214 ? 10.472 -6.488 -3.784 1.00 94.75 214 ASP A C 1
ATOM 1743 O O . ASP A 1 214 ? 9.673 -6.811 -4.667 1.00 94.75 214 ASP A O 1
ATOM 1747 N N . VAL A 1 215 ? 11.686 -6.016 -4.075 1.00 95.62 215 VAL A N 1
ATOM 1748 C CA . VAL A 1 215 ? 12.173 -5.847 -5.454 1.00 95.62 215 VAL A CA 1
ATOM 1749 C C . VAL A 1 215 ? 12.265 -7.164 -6.218 1.00 95.62 215 VAL A C 1
ATOM 1751 O O . VAL A 1 215 ? 11.958 -7.191 -7.406 1.00 95.62 215 VAL A O 1
ATOM 1754 N N . ARG A 1 216 ? 12.608 -8.270 -5.546 1.00 94.94 216 ARG A N 1
ATOM 1755 C CA . ARG A 1 216 ? 12.741 -9.585 -6.190 1.00 94.94 216 ARG A CA 1
ATOM 1756 C C . ARG A 1 216 ? 11.392 -10.088 -6.674 1.00 94.94 216 ARG A C 1
ATOM 1758 O O . ARG A 1 216 ? 11.276 -10.473 -7.831 1.00 94.94 216 ARG A O 1
ATOM 1765 N N . LYS A 1 217 ? 10.354 -9.963 -5.842 1.00 95.75 217 LYS A N 1
ATOM 1766 C CA . LYS A 1 217 ? 8.981 -10.273 -6.253 1.00 95.75 217 LYS A CA 1
ATOM 1767 C C . LYS A 1 217 ? 8.547 -9.460 -7.476 1.00 95.75 217 LYS A C 1
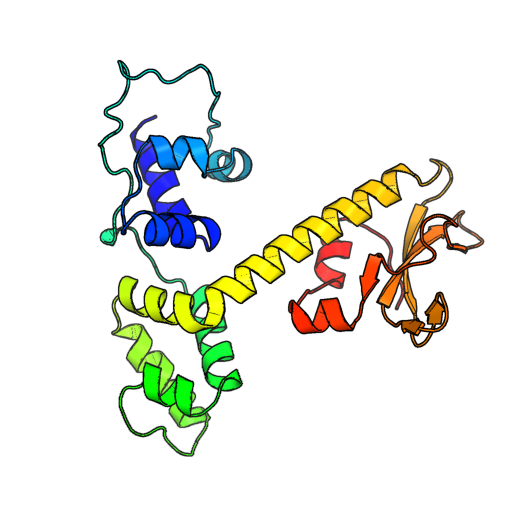ATOM 1769 O O . LYS A 1 217 ? 7.931 -10.008 -8.383 1.00 95.75 217 LYS A O 1
ATOM 1774 N N . ILE A 1 218 ? 8.886 -8.169 -7.529 1.00 96.31 218 ILE A N 1
ATOM 1775 C CA . ILE A 1 218 ? 8.575 -7.321 -8.691 1.00 96.31 218 ILE A CA 1
ATOM 1776 C C . ILE A 1 218 ? 9.296 -7.826 -9.945 1.00 96.31 218 ILE A C 1
ATOM 1778 O O . ILE A 1 218 ? 8.694 -7.875 -11.016 1.00 96.31 218 ILE A O 1
ATOM 1782 N N . PHE A 1 219 ? 10.574 -8.186 -9.836 1.00 95.19 219 PHE A N 1
ATOM 1783 C CA . PHE A 1 219 ? 11.346 -8.678 -10.977 1.00 95.19 219 PHE A CA 1
ATOM 1784 C C . PHE A 1 219 ? 10.822 -10.029 -11.473 1.00 95.19 219 PHE A C 1
ATOM 1786 O O . PHE A 1 219 ? 10.664 -10.203 -12.682 1.00 95.19 219 PHE A O 1
ATOM 1793 N N . ASP A 1 220 ? 10.462 -10.930 -10.556 1.00 96.06 220 ASP A N 1
ATOM 1794 C CA . ASP A 1 220 ? 9.833 -12.219 -10.858 1.00 96.06 220 ASP A CA 1
ATOM 1795 C C . ASP A 1 220 ? 8.497 -12.042 -11.595 1.00 96.06 220 ASP A C 1
ATOM 1797 O O . ASP A 1 220 ? 8.277 -12.667 -12.639 1.00 96.06 220 ASP A O 1
ATOM 1801 N N . ASP A 1 221 ? 7.630 -11.152 -11.095 1.00 95.44 221 ASP A N 1
ATOM 1802 C CA . ASP A 1 221 ? 6.325 -10.829 -11.692 1.00 95.44 221 ASP A CA 1
ATOM 1803 C C . ASP A 1 221 ? 6.466 -10.214 -13.097 1.00 95.44 221 ASP A C 1
ATOM 1805 O O . ASP A 1 221 ? 5.590 -10.383 -13.950 1.00 95.44 221 ASP A O 1
ATOM 1809 N N . LEU A 1 222 ? 7.568 -9.501 -13.351 1.00 94.62 222 LEU A N 1
ATOM 1810 C CA . LEU A 1 222 ? 7.899 -8.923 -14.657 1.00 94.62 222 LEU A CA 1
ATOM 1811 C C . LEU A 1 222 ? 8.721 -9.861 -15.551 1.00 94.62 222 LEU A C 1
ATOM 1813 O O . LEU A 1 222 ? 8.975 -9.514 -16.705 1.00 94.62 222 LEU A O 1
ATOM 1817 N N . HIS A 1 223 ? 9.118 -11.032 -15.049 1.00 93.50 223 HIS A N 1
ATOM 1818 C CA . HIS A 1 223 ? 9.992 -11.988 -15.733 1.00 93.50 223 HIS A CA 1
ATOM 1819 C C . HIS A 1 223 ? 11.321 -11.373 -16.206 1.00 93.50 223 HIS A C 1
ATOM 1821 O O . HIS A 1 223 ? 11.810 -11.689 -17.292 1.00 93.50 223 HIS A O 1
ATOM 1827 N N . VAL A 1 224 ? 11.897 -10.484 -15.396 1.00 91.25 224 VAL A N 1
ATOM 1828 C CA . VAL A 1 224 ? 13.189 -9.847 -15.675 1.00 91.25 224 VAL A CA 1
ATOM 1829 C C . VAL A 1 224 ? 14.301 -10.654 -15.017 1.00 91.25 224 VAL A C 1
ATOM 1831 O O . VAL A 1 224 ? 14.181 -11.047 -13.859 1.00 91.25 224 VAL A O 1
ATOM 1834 N N . VAL A 1 225 ? 15.388 -10.908 -15.748 1.00 91.38 225 VAL A N 1
ATOM 1835 C CA . VAL A 1 225 ? 16.570 -11.580 -15.194 1.00 91.38 225 VAL A CA 1
ATOM 1836 C C . VAL A 1 225 ? 17.268 -10.630 -14.231 1.00 91.38 225 VAL A C 1
ATOM 1838 O O . VAL A 1 225 ? 17.423 -9.447 -14.535 1.00 91.38 225 VAL A O 1
ATOM 1841 N N . TYR A 1 226 ? 17.696 -11.138 -13.078 1.00 91.75 226 TYR A N 1
ATOM 1842 C CA . TYR A 1 226 ? 18.434 -10.331 -12.121 1.00 91.75 226 TYR A CA 1
ATOM 1843 C C . TYR A 1 226 ? 19.547 -11.102 -11.409 1.00 91.75 226 TYR A C 1
ATOM 1845 O O . TYR A 1 226 ? 19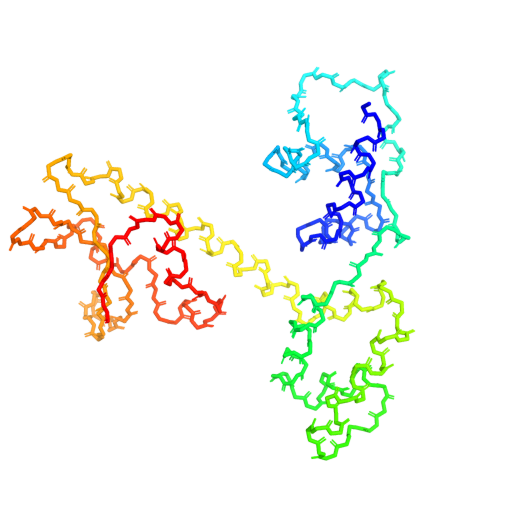.426 -12.305 -11.159 1.00 91.75 226 TYR A O 1
ATOM 1853 N N . CYS A 1 227 ? 20.613 -10.380 -11.070 1.00 83.44 227 CYS A N 1
ATOM 1854 C CA . CYS A 1 227 ? 21.780 -10.849 -10.330 1.00 83.44 227 CYS A CA 1
ATOM 1855 C C . CYS A 1 227 ? 21.998 -9.948 -9.105 1.00 83.44 227 CYS A C 1
ATOM 1857 O O . CYS A 1 227 ? 21.673 -8.767 -9.126 1.00 83.44 227 CYS A O 1
ATOM 1859 N N . GLY A 1 228 ? 22.454 -10.523 -7.995 1.00 69.06 228 GLY A N 1
ATOM 1860 C CA . GLY A 1 228 ? 22.702 -9.796 -6.750 1.00 69.06 228 GLY A CA 1
ATOM 1861 C C . GLY A 1 228 ? 23.083 -10.715 -5.609 1.00 69.06 228 GLY A C 1
ATOM 1862 O O . GLY A 1 228 ? 23.093 -11.954 -5.814 1.00 69.06 228 GLY A O 1
#

Secondary structure (DSSP, 8-state):
-HHHHHHHHHHHTTSHHHHHHHHHTTT--BHHHHHHH--HHHHGGGT----TTS--TTTS-TT-BS--GGG----HHHHHHHHHHHHHH-HHHHHHHHSSPPPS-HHHHHHHHHHHHHHS-HHHHHHHHIIIIIHHHHHHHHHHHHHHHHHHHHHTTS-TTSEEEEEEEEEEEETTEEEEEEEEEEE-SS-EEE-GGG-S-SEEHHHHHHHT--HHHHHHHTT-EEE-

Foldseek 3Di:
DLVLLLVLLLVQCQDLQNVVLCVVVVNFQFPVNSVPRPAQVSSVVSVDGDDPPDDDCVRDPRRDGSHGLVSQDQDPVLLVQLLVQCVVVPDVSLCVQLVDHQDPDPVVSSVSSVVSVVPDRSVVSVVSCVVGPSVLQVVLVVVLVQLLVLQVVVQVVAPPQWAKEKEWDFQDQDPNDGFTAIAIWTGNPPDTDGDPVTPDHSATPCRCVSNVDPVVVSCVVVVHHYYD